Protein AF-A0A7S1MDA9-F1 (afdb_monomer_lite)

Secondary structure (DSSP, 8-state):
---HHHHHHHHHHHHIIIIIHHHHHTSPBTTTEE---HHHHHHHHHH-TT--GGGGTS-EEEEETTEE-SS---S-HHHHHHHHHHHHHHH---HHHHHHHHHHHHHHHHH--S-GGG-HHHHHHHHHHHHTT-EE-TT--HHHHHHS---HHHHHHHHHHHHHHHHHHHHHGGGS--SSTTSSGGGEE--TTT--TT-HHHHHHHHHHHTT-HHHHHHIIIIIIHHHH----S------TTTTS---

Sequence (248 aa):
SLDADHVKMLNFAHDWLSSFLPHVMQKIDRVSFGIMNADDIRRAREEHPNMPRSRFVTAIPFIGKDLPSQSSEFAHPDVVIGLSILAYRYEGLRLSDFTDIMRDVHAQVEKEVGRFQQRKTNILYNKWVAAAGGSVLQSFSYDDASKKKAGAAGEDDMERELTRQLSSTRQLSSVYDNFDGEHVSTRCVLPLKLMKQSNQEESDKLFKLFSRCAEVIHWYLCEAVFPEYMRHQHSKLSASGQELGGSM

InterPro domains:
  IPR022105 Domain of unknown function DUF3645 [PF12359] (53-83)
  IPR051346 OTU Domain-Containing Deubiquitinase [PTHR13367] (30-247)

Foldseek 3Di:
DDDPVVVVVVVVVVCCVPPQVVVLVPDDEQAFKAAQAPVSVVVLCVVPVPDAPLNNQWMAGAPGRNHGDNHGHDPDLSNRLNNRLVRCLVVFDHLVLLVVLLVVLVVQLVPADDQSCPRPSLVLVQVLLVLLVAHEDPVDDSVVVVVPPDDVVVLVVVLVVVVVVLVVVLVPVVPDDPDPPPPDSLSYAYRSVSDDPPPVVRSVSVCVSNRNRSSSSVCSCPVPNCVVRVDDDPDDPPDDPVVVPPDD

Radius of gyration: 22.56 Å; chains: 1; bounding box: 47×56×76 Å

Structure (mmCIF, N/CA/C/O backbone):
data_AF-A0A7S1MDA9-F1
#
_entry.id   AF-A0A7S1MDA9-F1
#
loop_
_atom_site.group_PDB
_atom_site.id
_atom_site.type_symbol
_atom_site.label_atom_id
_atom_site.label_alt_id
_atom_site.label_comp_id
_atom_site.label_asym_id
_atom_site.label_entity_id
_atom_site.label_seq_id
_atom_site.pdbx_PDB_ins_code
_atom_site.Cartn_x
_atom_site.Cartn_y
_atom_site.Cartn_z
_atom_site.occupancy
_atom_site.B_iso_or_equiv
_atom_site.auth_seq_id
_atom_site.auth_comp_id
_atom_site.auth_asym_id
_atom_site.auth_atom_id
_atom_site.pdbx_PDB_model_num
ATOM 1 N N . SER A 1 1 ? 5.528 -38.402 -4.160 1.00 79.94 1 SER A N 1
ATOM 2 C CA . SER A 1 1 ? 6.082 -37.440 -5.137 1.00 79.94 1 SER A CA 1
ATOM 3 C C . SER A 1 1 ? 5.604 -36.049 -4.759 1.00 79.94 1 SER A C 1
ATOM 5 O O . SER A 1 1 ? 4.526 -35.946 -4.185 1.00 79.94 1 SER A O 1
ATOM 7 N N . LEU A 1 2 ? 6.399 -35.003 -5.007 1.00 83.81 2 LEU A N 1
ATOM 8 C CA . LEU A 1 2 ? 5.920 -33.622 -4.873 1.00 83.81 2 LEU A CA 1
ATOM 9 C C . LEU A 1 2 ? 4.851 -33.351 -5.936 1.00 83.81 2 LEU A C 1
ATOM 11 O O . LEU A 1 2 ? 4.980 -33.816 -7.068 1.00 83.81 2 LEU A O 1
ATOM 15 N N . ASP A 1 3 ? 3.806 -32.625 -5.550 1.00 94.69 3 ASP A N 1
ATOM 16 C CA . ASP A 1 3 ? 2.775 -32.169 -6.479 1.00 94.69 3 ASP A CA 1
ATOM 17 C C . ASP A 1 3 ? 3.334 -31.120 -7.462 1.00 94.69 3 ASP A C 1
ATOM 19 O O . ASP A 1 3 ? 4.297 -30.409 -7.156 1.00 94.69 3 ASP A O 1
ATOM 23 N N . ALA A 1 4 ? 2.752 -31.052 -8.661 1.00 93.31 4 ALA A N 1
ATOM 24 C CA . ALA A 1 4 ? 3.273 -30.259 -9.770 1.00 93.31 4 ALA A CA 1
ATOM 25 C C . ALA A 1 4 ? 3.339 -28.759 -9.445 1.00 93.31 4 ALA A C 1
ATOM 27 O O . ALA A 1 4 ? 4.276 -28.083 -9.875 1.00 93.31 4 ALA A O 1
ATOM 28 N N . ASP A 1 5 ? 2.393 -28.237 -8.664 1.00 93.38 5 ASP A N 1
ATOM 29 C CA . ASP A 1 5 ? 2.375 -26.817 -8.313 1.00 93.38 5 ASP A CA 1
ATOM 30 C C . ASP A 1 5 ? 3.458 -26.468 -7.289 1.00 93.38 5 AS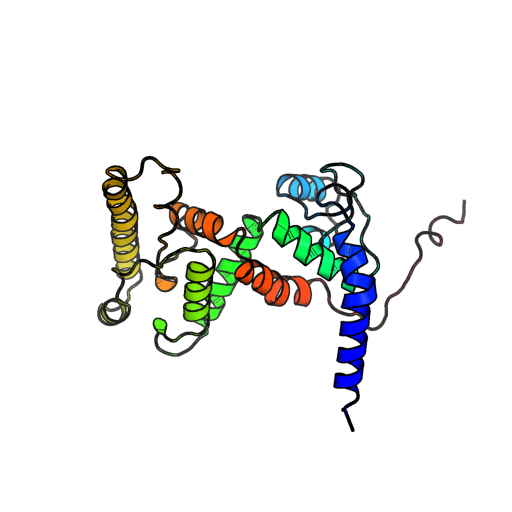P A C 1
ATOM 32 O O . ASP A 1 5 ? 4.118 -25.434 -7.415 1.00 93.38 5 ASP A O 1
ATOM 36 N N . HIS A 1 6 ? 3.761 -27.379 -6.360 1.00 94.56 6 HIS A N 1
ATOM 37 C CA . HIS A 1 6 ? 4.903 -27.217 -5.457 1.00 94.56 6 HIS A CA 1
ATOM 38 C C . HIS A 1 6 ? 6.240 -27.212 -6.210 1.00 94.56 6 HIS A C 1
ATOM 40 O O . HIS A 1 6 ? 7.134 -26.437 -5.869 1.00 94.56 6 HIS A O 1
ATOM 46 N N . VAL A 1 7 ? 6.383 -28.033 -7.258 1.00 94.31 7 VAL A N 1
ATOM 47 C CA . VAL A 1 7 ? 7.590 -28.029 -8.105 1.00 94.31 7 VAL A CA 1
ATOM 48 C C . VAL A 1 7 ? 7.729 -26.701 -8.854 1.00 94.31 7 VAL A C 1
ATOM 50 O O . VAL A 1 7 ? 8.819 -26.130 -8.885 1.00 94.31 7 VAL A O 1
ATOM 53 N N . LYS A 1 8 ? 6.633 -26.159 -9.405 1.00 92.75 8 LYS A N 1
ATOM 54 C CA . LYS A 1 8 ? 6.643 -24.832 -10.049 1.00 92.75 8 LYS A CA 1
ATOM 55 C C . LYS A 1 8 ? 7.032 -23.730 -9.067 1.00 92.75 8 LYS A C 1
ATOM 57 O O . LYS A 1 8 ? 7.864 -22.897 -9.409 1.00 92.75 8 LYS A O 1
ATOM 62 N N . MET A 1 9 ? 6.476 -23.742 -7.854 1.00 93.50 9 MET A N 1
ATOM 63 C CA . MET A 1 9 ? 6.837 -22.780 -6.808 1.00 93.50 9 MET A CA 1
ATOM 64 C C . MET A 1 9 ? 8.322 -22.849 -6.444 1.00 93.50 9 MET A C 1
ATOM 66 O O . MET A 1 9 ? 8.948 -21.810 -6.251 1.00 93.50 9 MET A O 1
ATOM 70 N N . LEU A 1 10 ? 8.895 -24.053 -6.366 1.00 95.12 10 LEU A N 1
ATOM 71 C CA . LEU A 1 10 ? 10.311 -24.226 -6.054 1.00 95.12 10 LEU A CA 1
ATOM 72 C C . LEU A 1 10 ? 11.209 -23.668 -7.164 1.00 95.12 10 LEU A C 1
ATOM 74 O O . LEU A 1 10 ? 12.159 -22.945 -6.870 1.00 95.12 10 LEU A O 1
ATOM 78 N N . ASN A 1 11 ? 10.882 -23.954 -8.427 1.00 93.62 11 ASN A N 1
ATOM 79 C CA . ASN A 1 11 ? 11.605 -23.398 -9.573 1.00 93.62 11 ASN A CA 1
ATOM 80 C C . ASN A 1 11 ? 11.495 -21.871 -9.603 1.00 93.62 11 ASN A C 1
ATOM 82 O O . ASN A 1 11 ? 12.495 -21.181 -9.756 1.00 93.62 11 ASN A O 1
ATOM 86 N N . PHE A 1 12 ? 10.300 -21.337 -9.354 1.00 92.81 12 PHE A N 1
ATOM 87 C CA . PHE A 1 12 ? 10.087 -19.898 -9.277 1.00 92.81 12 PHE A CA 1
ATOM 88 C C . PHE A 1 12 ? 10.916 -19.242 -8.165 1.00 92.81 12 PHE A C 1
ATOM 90 O O . PHE A 1 12 ? 11.550 -18.215 -8.390 1.00 92.81 12 PHE A O 1
ATOM 97 N N . ALA A 1 13 ? 10.962 -19.846 -6.973 1.00 95.00 13 ALA A N 1
ATOM 98 C CA . ALA A 1 13 ? 11.797 -19.359 -5.878 1.00 95.00 13 ALA A CA 1
ATOM 99 C C . ALA A 1 13 ? 13.291 -19.405 -6.237 1.00 95.00 13 ALA A C 1
ATOM 101 O O . ALA A 1 13 ? 14.024 -18.460 -5.944 1.00 95.00 13 ALA A O 1
ATOM 102 N N . HIS A 1 14 ? 13.739 -20.471 -6.904 1.00 96.12 14 HIS A N 1
ATOM 103 C CA . HIS A 1 14 ? 15.105 -20.580 -7.410 1.00 96.12 14 HIS A CA 1
ATOM 104 C C . HIS A 1 14 ? 15.431 -19.466 -8.418 1.00 96.12 14 HIS A C 1
ATOM 106 O O . HIS A 1 14 ? 16.470 -18.814 -8.294 1.00 96.12 14 HIS A O 1
ATOM 112 N N . ASP A 1 15 ? 14.548 -19.197 -9.379 1.00 94.62 15 ASP A N 1
ATOM 113 C CA . ASP A 1 15 ? 14.738 -18.146 -10.388 1.00 94.62 15 ASP A CA 1
ATOM 114 C C . ASP A 1 15 ? 14.757 -16.752 -9.752 1.00 94.62 15 ASP A C 1
ATOM 116 O O . ASP A 1 15 ? 15.582 -15.902 -10.102 1.00 94.62 15 ASP A O 1
ATOM 120 N N . TRP A 1 16 ? 13.913 -16.527 -8.742 1.00 95.69 16 TRP A N 1
ATOM 121 C CA . TRP A 1 16 ? 13.938 -15.296 -7.961 1.00 95.69 16 TRP A CA 1
ATOM 122 C C . TRP A 1 16 ? 15.253 -15.098 -7.226 1.00 95.69 16 TRP A C 1
ATOM 124 O O . TRP A 1 16 ? 15.846 -14.029 -7.337 1.00 95.69 16 TRP A O 1
ATOM 134 N N . LEU A 1 17 ? 15.736 -16.109 -6.509 1.00 96.19 17 LEU A N 1
ATOM 135 C CA . LEU A 1 17 ? 16.968 -15.994 -5.731 1.00 96.19 17 LEU A CA 1
ATOM 136 C C . LEU A 1 17 ? 18.217 -15.885 -6.615 1.00 96.19 17 LEU A C 1
ATOM 138 O O . LEU A 1 17 ? 19.148 -15.163 -6.265 1.00 96.19 17 LEU A O 1
ATOM 142 N N . SER A 1 18 ? 18.242 -16.584 -7.751 1.00 96.44 18 SER A N 1
ATOM 143 C CA . SER A 1 18 ? 19.416 -16.653 -8.631 1.00 96.44 18 SER A CA 1
ATOM 144 C C . SER A 1 18 ? 19.487 -15.526 -9.661 1.00 96.44 18 SER A C 1
ATOM 146 O O . SER A 1 18 ? 20.586 -15.112 -10.023 1.00 96.44 18 SER A O 1
ATOM 148 N N . SER A 1 19 ? 18.340 -15.031 -10.136 1.00 94.44 19 SER A N 1
ATOM 149 C CA . SER A 1 19 ? 18.275 -14.151 -11.308 1.00 94.44 19 SER A CA 1
ATOM 150 C C . SER A 1 19 ? 17.525 -12.851 -11.033 1.00 94.44 19 SER A C 1
ATOM 152 O O . SER A 1 19 ? 18.096 -11.768 -11.185 1.00 94.44 19 SER A O 1
ATOM 154 N N . PHE A 1 20 ? 16.257 -12.918 -10.609 1.00 94.75 20 PHE A N 1
ATOM 155 C CA . PHE A 1 20 ? 15.429 -11.708 -10.515 1.00 94.75 20 PHE A CA 1
ATOM 156 C C . PHE A 1 20 ? 15.823 -10.805 -9.348 1.00 94.75 20 PHE A C 1
ATOM 158 O O . PHE A 1 20 ? 15.948 -9.597 -9.544 1.00 94.75 20 PHE A O 1
ATOM 165 N N . LEU A 1 21 ? 16.068 -11.363 -8.160 1.00 94.88 21 LEU A N 1
ATOM 166 C CA . LEU A 1 21 ? 16.440 -10.592 -6.976 1.00 94.88 21 LEU A CA 1
ATOM 167 C C . LEU A 1 21 ? 17.765 -9.831 -7.182 1.00 94.88 21 LEU A C 1
ATOM 169 O O . LEU A 1 21 ? 17.758 -8.610 -7.002 1.00 94.88 21 LEU A O 1
ATOM 173 N N . PRO A 1 22 ? 18.867 -10.462 -7.645 1.00 96.50 22 PRO A N 1
ATOM 174 C CA . PRO A 1 22 ? 20.081 -9.723 -7.995 1.00 96.50 22 PRO A CA 1
ATOM 175 C C . PRO A 1 22 ? 19.829 -8.637 -9.051 1.00 96.50 22 PRO A C 1
ATOM 177 O O . PRO A 1 22 ? 20.319 -7.515 -8.916 1.00 96.50 22 PRO A O 1
ATOM 180 N N . HIS A 1 23 ? 19.014 -8.934 -10.074 1.00 95.44 23 HIS A N 1
ATOM 181 C CA . HIS A 1 23 ? 18.693 -7.980 -11.137 1.00 95.44 23 HIS A CA 1
ATOM 182 C C . HIS A 1 23 ? 17.920 -6.746 -10.652 1.00 95.44 23 HIS A C 1
ATOM 184 O O . HIS A 1 23 ? 18.129 -5.654 -11.188 1.00 95.44 23 HIS A O 1
ATOM 190 N N . VAL A 1 24 ? 16.999 -6.891 -9.695 1.00 96.44 24 VAL A N 1
ATOM 191 C CA . VAL A 1 24 ? 16.260 -5.740 -9.151 1.00 96.44 24 VAL A CA 1
ATOM 192 C C . VAL A 1 24 ? 17.105 -4.962 -8.146 1.00 96.44 24 VAL A C 1
ATOM 194 O O . VAL A 1 24 ? 17.103 -3.737 -8.193 1.00 96.44 24 VAL A O 1
ATOM 197 N N . MET A 1 25 ? 17.888 -5.646 -7.306 1.00 95.56 25 MET A N 1
ATOM 198 C CA . MET A 1 25 ? 18.706 -5.008 -6.266 1.00 95.56 25 MET A CA 1
ATOM 199 C C . MET A 1 25 ? 19.881 -4.190 -6.812 1.00 95.56 25 MET A C 1
ATOM 201 O O . MET A 1 25 ? 20.319 -3.254 -6.153 1.00 95.56 25 MET A O 1
ATOM 205 N N . GLN A 1 26 ? 20.394 -4.507 -8.005 1.00 96.56 26 GLN A N 1
ATOM 206 C CA . GLN A 1 26 ? 21.441 -3.699 -8.650 1.00 96.56 26 GLN A CA 1
ATOM 207 C C . GLN A 1 26 ? 20.930 -2.353 -9.195 1.00 96.56 26 GLN A C 1
ATOM 209 O O . GLN A 1 26 ? 21.737 -1.503 -9.572 1.00 96.56 26 GLN A O 1
ATOM 214 N N . LYS A 1 27 ? 19.608 -2.162 -9.321 1.00 95.88 27 LYS A N 1
ATOM 215 C CA . LYS A 1 27 ? 19.047 -0.915 -9.851 1.00 95.88 27 LYS A CA 1
ATOM 216 C C . LYS A 1 27 ? 19.047 0.164 -8.776 1.00 95.88 27 LYS A C 1
ATOM 218 O O . LYS A 1 27 ? 18.857 -0.110 -7.597 1.00 95.88 27 LYS A O 1
ATOM 223 N N . ILE A 1 28 ? 19.207 1.409 -9.214 1.00 97.00 28 ILE A N 1
ATOM 224 C CA . ILE A 1 28 ? 19.244 2.568 -8.323 1.00 97.00 28 ILE A CA 1
ATOM 225 C C . ILE A 1 28 ? 17.860 3.222 -8.304 1.00 97.00 28 ILE A C 1
ATOM 227 O O . ILE A 1 28 ? 17.345 3.626 -9.353 1.00 97.00 28 ILE A O 1
ATOM 231 N N . ASP A 1 29 ? 17.278 3.317 -7.112 1.00 97.06 29 ASP A N 1
ATOM 232 C CA . ASP A 1 29 ? 16.017 4.017 -6.854 1.00 97.06 29 ASP A CA 1
ATOM 233 C C . ASP A 1 29 ? 16.116 5.502 -7.250 1.00 97.06 29 ASP A C 1
ATOM 235 O O . ASP A 1 29 ? 17.177 6.119 -7.127 1.00 97.06 29 ASP A O 1
ATOM 239 N N . ARG A 1 30 ? 15.032 6.064 -7.792 1.00 96.00 30 ARG A N 1
ATOM 240 C CA . ARG A 1 30 ? 14.934 7.427 -8.357 1.00 96.00 30 ARG A CA 1
ATOM 241 C C . ARG A 1 30 ? 15.881 7.742 -9.525 1.00 96.00 30 ARG A C 1
ATOM 243 O O . ARG A 1 30 ? 15.946 8.890 -9.961 1.00 96.00 30 ARG A O 1
ATOM 250 N N . VAL A 1 31 ? 16.616 6.761 -10.054 1.00 95.81 31 VAL A N 1
ATOM 251 C CA . VAL A 1 31 ? 17.496 6.924 -11.233 1.00 95.81 31 VAL A CA 1
ATOM 252 C C . VAL A 1 31 ? 17.149 5.925 -12.327 1.00 95.81 31 VAL A C 1
ATOM 254 O O . VAL A 1 31 ? 17.013 6.300 -13.484 1.00 95.81 31 VAL A O 1
ATOM 257 N N . SER A 1 32 ? 17.024 4.647 -11.972 1.00 95.62 32 SER A N 1
ATOM 258 C CA . SER A 1 32 ? 16.633 3.576 -12.896 1.00 95.62 32 SER A CA 1
ATOM 259 C C . SER A 1 32 ? 15.145 3.253 -12.799 1.00 95.62 32 SER A C 1
ATOM 261 O O . SER A 1 32 ? 14.522 2.884 -13.795 1.00 95.62 32 SER A O 1
ATOM 263 N N . PHE A 1 33 ? 14.584 3.351 -11.595 1.00 97.19 33 PHE A N 1
ATOM 264 C CA . PHE A 1 33 ? 13.191 3.040 -11.303 1.00 97.19 33 PHE A CA 1
ATOM 265 C C . PHE A 1 33 ? 12.688 3.857 -10.110 1.00 97.19 33 PHE A C 1
ATOM 267 O O . PHE A 1 33 ? 13.494 4.444 -9.396 1.00 97.19 33 PHE A O 1
ATOM 274 N N . GLY A 1 34 ? 11.376 3.862 -9.897 1.00 97.12 34 GLY A N 1
ATOM 275 C CA . GLY A 1 34 ? 10.728 4.438 -8.717 1.00 97.12 34 GLY A CA 1
ATOM 276 C C . GLY A 1 34 ? 9.214 4.493 -8.897 1.00 97.12 34 GLY A C 1
ATOM 277 O O . GLY A 1 34 ? 8.692 4.025 -9.916 1.00 97.12 34 GLY A O 1
ATOM 278 N N . ILE A 1 35 ? 8.505 5.082 -7.942 1.00 96.56 35 ILE A N 1
ATOM 279 C CA . ILE A 1 35 ? 7.080 5.419 -8.054 1.00 96.56 35 ILE A CA 1
ATOM 280 C C . ILE A 1 35 ? 6.885 6.921 -8.298 1.00 96.56 35 ILE A C 1
ATOM 282 O O . ILE A 1 35 ? 7.704 7.761 -7.928 1.00 96.56 35 ILE A O 1
ATOM 286 N N . MET A 1 36 ? 5.782 7.281 -8.957 1.00 95.00 36 MET A N 1
ATOM 287 C CA . MET A 1 36 ? 5.444 8.689 -9.178 1.00 95.00 36 MET A CA 1
ATOM 288 C C . MET A 1 36 ? 5.051 9.360 -7.860 1.00 95.00 36 MET A C 1
ATOM 290 O O . MET A 1 36 ? 4.175 8.860 -7.146 1.00 95.00 36 MET A O 1
ATOM 294 N N . ASN A 1 37 ? 5.641 10.517 -7.558 1.00 92.75 37 ASN A N 1
ATOM 295 C CA . ASN A 1 37 ? 5.184 11.351 -6.446 1.00 92.75 37 ASN A CA 1
ATOM 296 C C . ASN A 1 37 ? 3.910 12.139 -6.830 1.00 92.75 37 ASN A C 1
ATOM 298 O O . ASN A 1 37 ? 3.439 12.088 -7.967 1.00 92.75 37 ASN A O 1
ATOM 302 N N . ALA A 1 38 ? 3.329 12.881 -5.884 1.00 91.31 38 ALA A N 1
ATOM 303 C CA . ALA A 1 38 ? 2.091 13.629 -6.124 1.00 91.31 38 ALA A CA 1
ATOM 304 C C . ALA A 1 38 ? 2.213 14.673 -7.254 1.00 91.31 38 ALA A C 1
ATOM 306 O O . ALA A 1 38 ? 1.266 14.868 -8.020 1.00 91.31 38 ALA A O 1
ATOM 307 N N . ASP A 1 39 ? 3.375 15.317 -7.388 1.00 91.81 39 ASP A N 1
ATOM 308 C CA . ASP A 1 39 ? 3.627 16.296 -8.445 1.00 91.81 39 ASP A CA 1
ATOM 309 C C . ASP A 1 39 ? 3.797 15.622 -9.812 1.00 91.81 39 ASP A C 1
ATOM 311 O O . ASP A 1 39 ? 3.280 16.128 -10.807 1.00 91.81 39 ASP A O 1
ATOM 315 N N . ASP A 1 40 ? 4.476 14.474 -9.863 1.00 93.25 40 ASP A N 1
ATOM 316 C CA . ASP A 1 40 ? 4.634 13.655 -11.067 1.00 93.25 40 ASP A CA 1
ATOM 317 C C . ASP A 1 40 ? 3.267 13.181 -11.572 1.00 93.25 40 ASP A C 1
ATOM 319 O O . ASP A 1 40 ? 2.971 13.305 -12.758 1.00 93.25 40 ASP A O 1
ATOM 323 N N . ILE A 1 41 ? 2.400 12.706 -10.667 1.00 91.94 41 ILE A N 1
ATOM 324 C CA . ILE A 1 41 ? 1.031 12.282 -10.996 1.00 91.94 41 ILE A CA 1
ATOM 325 C C . ILE A 1 41 ? 0.223 13.457 -11.549 1.00 91.94 41 ILE A C 1
ATOM 327 O O . ILE A 1 41 ? -0.501 13.286 -12.531 1.00 91.94 41 ILE A O 1
ATOM 331 N N . ARG A 1 42 ? 0.328 14.647 -10.939 1.00 91.81 42 ARG A N 1
ATOM 332 C CA . ARG A 1 42 ? -0.373 15.849 -11.417 1.00 91.81 42 ARG A CA 1
ATOM 333 C C . ARG A 1 42 ? 0.043 16.186 -12.849 1.00 91.81 42 ARG A C 1
ATOM 335 O O . ARG A 1 42 ? -0.826 16.273 -13.711 1.00 91.81 42 ARG A O 1
ATOM 342 N N . ARG A 1 43 ? 1.352 16.271 -13.116 1.00 91.06 43 ARG A N 1
ATOM 343 C CA . ARG A 1 43 ? 1.882 16.540 -14.465 1.00 91.06 43 ARG A CA 1
ATOM 344 C C . ARG A 1 43 ? 1.475 15.459 -15.465 1.00 91.06 43 ARG A C 1
ATOM 346 O O . ARG A 1 43 ? 0.970 15.772 -16.535 1.00 91.06 43 ARG A O 1
ATOM 353 N N . ALA A 1 44 ? 1.601 14.185 -15.094 1.00 90.25 44 ALA A N 1
ATOM 354 C CA . ALA A 1 44 ? 1.233 13.067 -15.959 1.00 90.25 44 ALA A CA 1
ATOM 355 C C . ALA A 1 44 ? -0.259 13.074 -16.336 1.00 90.25 44 ALA A C 1
ATOM 357 O O . ALA A 1 44 ? -0.603 12.722 -17.461 1.00 90.25 44 ALA A O 1
ATOM 358 N N . ARG A 1 45 ? -1.149 13.493 -15.424 1.00 89.69 45 ARG A N 1
ATOM 359 C CA . ARG A 1 45 ? -2.588 13.633 -15.706 1.00 89.69 45 ARG A CA 1
ATOM 360 C C . ARG A 1 45 ? -2.903 14.798 -16.643 1.00 89.69 45 ARG A C 1
ATOM 362 O O . ARG A 1 45 ? -3.849 14.689 -17.417 1.00 89.69 45 ARG A O 1
ATOM 369 N N . GLU A 1 46 ? -2.142 15.886 -16.561 1.00 89.62 46 GLU A N 1
ATOM 370 C CA . GLU A 1 46 ? -2.282 17.051 -17.443 1.00 89.62 46 GLU A CA 1
ATOM 371 C C . GLU A 1 46 ? -1.758 16.749 -18.855 1.00 89.62 46 GLU A C 1
ATOM 373 O O . GLU A 1 46 ? -2.437 17.032 -19.840 1.00 89.62 46 GLU A O 1
ATOM 378 N N . GLU A 1 47 ? -0.581 16.128 -18.958 1.00 89.50 47 GLU A N 1
ATOM 379 C CA . GLU A 1 47 ? 0.079 15.828 -20.235 1.00 89.50 47 GLU A CA 1
ATOM 380 C C . GLU A 1 47 ? -0.540 14.619 -20.954 1.00 89.50 47 GLU A C 1
ATOM 382 O O . GLU A 1 47 ? -0.673 14.608 -22.181 1.00 89.50 47 GLU A O 1
ATOM 387 N N . HIS A 1 48 ? -0.942 13.589 -20.204 1.00 87.50 48 HIS A N 1
ATOM 388 C CA . HIS A 1 48 ? -1.413 12.316 -20.750 1.00 87.50 48 HIS A CA 1
ATOM 389 C C . HIS A 1 48 ? -2.664 11.799 -20.016 1.00 87.50 48 HIS A C 1
ATOM 391 O O . HIS A 1 48 ? -2.581 10.862 -19.214 1.00 87.50 48 HIS A O 1
ATOM 397 N N . PRO A 1 49 ? -3.863 12.321 -20.346 1.00 85.12 49 PRO A N 1
ATOM 398 C CA . PRO A 1 49 ? -5.111 11.957 -19.666 1.00 85.12 49 PRO A CA 1
ATOM 399 C C . PRO A 1 49 ? -5.455 10.458 -19.692 1.00 85.12 49 PRO A C 1
ATOM 401 O O . PRO A 1 49 ? -6.134 9.962 -18.796 1.00 85.12 49 PRO A O 1
ATOM 404 N N . ASN A 1 50 ? -4.975 9.726 -20.704 1.00 86.88 50 ASN A N 1
ATOM 405 C CA . ASN A 1 50 ? -5.268 8.305 -20.922 1.00 86.88 50 ASN A CA 1
ATOM 406 C C . ASN A 1 50 ? -4.154 7.362 -20.428 1.00 86.88 50 ASN A C 1
ATOM 408 O O . ASN A 1 50 ? -4.098 6.205 -20.844 1.00 86.88 50 ASN A O 1
ATOM 412 N N . MET A 1 51 ? -3.243 7.841 -19.575 1.00 87.44 51 MET A N 1
ATOM 413 C CA . MET A 1 51 ? -2.177 7.008 -19.021 1.00 87.44 51 MET A CA 1
ATOM 414 C C . MET A 1 51 ? -2.748 5.806 -18.238 1.00 87.44 51 MET A C 1
ATOM 416 O O . MET A 1 51 ? -3.667 5.987 -17.429 1.00 87.44 51 MET A O 1
ATOM 420 N N . PRO A 1 52 ? -2.204 4.583 -18.420 1.00 89.50 52 PRO A N 1
ATOM 421 C CA . PRO A 1 52 ? -2.632 3.418 -17.655 1.00 89.50 52 PRO A CA 1
ATOM 422 C C . PRO A 1 52 ? -2.514 3.652 -16.149 1.00 89.50 52 PRO A C 1
ATOM 424 O O . PRO A 1 52 ? -1.483 4.110 -15.654 1.00 89.50 52 PRO A O 1
ATOM 427 N N . ARG A 1 53 ? -3.565 3.294 -15.400 1.00 90.00 53 ARG A N 1
ATOM 428 C CA . ARG A 1 53 ? -3.620 3.537 -13.950 1.00 90.00 53 ARG A CA 1
ATOM 429 C C . ARG A 1 53 ? -2.527 2.808 -13.167 1.00 90.00 53 ARG A C 1
ATOM 431 O O . ARG A 1 53 ? -2.085 3.327 -12.147 1.00 90.00 53 ARG A O 1
ATOM 438 N N . SER A 1 54 ? -2.071 1.656 -13.662 1.00 91.69 54 SER A N 1
ATOM 439 C CA . SER A 1 54 ? -0.963 0.884 -13.084 1.00 91.69 54 SER A CA 1
ATOM 440 C C . SER A 1 54 ? 0.287 1.741 -12.879 1.00 91.69 54 SER A C 1
ATOM 442 O O . SER A 1 54 ? 0.908 1.655 -11.825 1.00 91.69 54 SER A O 1
ATOM 444 N N . ARG A 1 55 ? 0.602 2.656 -13.808 1.00 92.69 55 ARG A N 1
ATOM 445 C CA . ARG A 1 55 ? 1.781 3.538 -13.716 1.00 92.69 55 ARG A CA 1
ATOM 446 C C . ARG A 1 55 ? 1.776 4.457 -12.499 1.00 92.69 55 ARG A C 1
ATOM 448 O O . ARG A 1 55 ? 2.836 4.884 -12.053 1.00 92.69 55 ARG A O 1
ATOM 455 N N . PHE A 1 56 ? 0.599 4.760 -11.953 1.00 93.00 56 PHE A N 1
ATOM 456 C CA . PHE A 1 56 ? 0.484 5.581 -10.753 1.00 93.00 56 PHE A CA 1
ATOM 457 C C . PHE A 1 56 ? 0.719 4.788 -9.468 1.00 93.00 56 PHE A C 1
ATOM 459 O O . PHE A 1 56 ? 0.864 5.402 -8.419 1.00 93.00 56 PHE A O 1
ATOM 466 N N . VAL A 1 57 ? 0.747 3.455 -9.505 1.00 94.75 57 VAL A N 1
ATOM 467 C CA . VAL A 1 57 ? 0.802 2.618 -8.294 1.00 94.75 57 VAL A CA 1
ATOM 468 C C . VAL A 1 57 ? 1.903 1.561 -8.313 1.00 94.75 57 VAL A C 1
ATOM 470 O O . VAL A 1 57 ? 2.279 1.098 -7.243 1.00 94.75 57 VAL A O 1
ATOM 473 N N . THR A 1 58 ? 2.461 1.208 -9.471 1.00 95.81 58 THR A N 1
ATOM 474 C CA . THR A 1 58 ? 3.601 0.285 -9.603 1.00 95.81 58 THR A CA 1
ATOM 475 C C . THR A 1 58 ? 4.890 1.028 -9.944 1.00 95.81 58 THR A C 1
ATOM 477 O O . THR A 1 58 ? 4.852 2.149 -10.448 1.00 95.81 58 THR A O 1
ATOM 480 N N . ALA A 1 59 ? 6.041 0.388 -9.728 1.00 96.69 59 ALA A N 1
ATOM 481 C CA . ALA A 1 59 ? 7.326 0.942 -10.141 1.00 96.69 59 ALA A CA 1
ATOM 482 C C . ALA A 1 59 ? 7.403 1.140 -11.662 1.00 96.69 59 ALA A C 1
ATOM 484 O O . ALA A 1 59 ? 7.027 0.262 -12.445 1.00 96.69 59 ALA A O 1
ATOM 485 N N . ILE A 1 60 ? 7.956 2.281 -12.066 1.00 95.56 60 ILE A N 1
ATOM 486 C CA . ILE A 1 60 ? 8.161 2.671 -13.461 1.00 95.56 60 ILE A CA 1
ATOM 487 C C . ILE A 1 60 ? 9.637 2.990 -13.732 1.00 95.56 60 ILE A C 1
ATOM 489 O O . ILE A 1 60 ? 10.371 3.312 -12.798 1.00 95.56 60 ILE A O 1
ATOM 493 N N . PRO A 1 61 ? 10.095 2.921 -14.994 1.00 96.19 61 PRO A N 1
ATOM 494 C CA . PRO A 1 61 ? 11.444 3.324 -15.375 1.00 96.19 61 PRO A CA 1
ATOM 495 C C . PRO A 1 61 ? 11.655 4.837 -15.271 1.00 96.19 61 PRO A C 1
ATOM 497 O O . PRO A 1 61 ? 10.748 5.622 -15.559 1.00 96.19 61 PRO A O 1
ATOM 500 N N . PHE A 1 62 ? 12.875 5.241 -14.928 1.00 95.12 62 PHE A N 1
ATOM 501 C CA . PHE A 1 62 ? 13.314 6.639 -14.892 1.00 95.12 62 PHE A CA 1
ATOM 502 C C . PHE A 1 62 ? 14.322 6.889 -16.022 1.00 95.12 62 PHE A C 1
ATOM 504 O O . PHE A 1 62 ? 15.117 6.012 -16.357 1.00 95.12 62 PHE A O 1
ATOM 511 N N . ILE A 1 63 ? 14.253 8.068 -16.649 1.00 92.56 63 ILE A N 1
ATOM 512 C CA . ILE A 1 63 ? 15.177 8.471 -17.732 1.00 92.56 63 ILE A CA 1
ATOM 513 C C . ILE A 1 63 ? 16.439 9.111 -17.142 1.00 92.56 63 ILE A C 1
ATOM 515 O O . ILE A 1 63 ? 17.530 9.014 -17.699 1.00 92.56 63 ILE A O 1
ATOM 519 N N . GLY A 1 64 ? 16.286 9.762 -15.994 1.00 90.69 64 GLY A N 1
ATOM 520 C CA . GLY A 1 64 ? 17.362 10.381 -15.246 1.00 90.69 64 GLY A CA 1
ATOM 521 C C . GLY A 1 64 ? 16.968 10.524 -13.786 1.00 90.69 64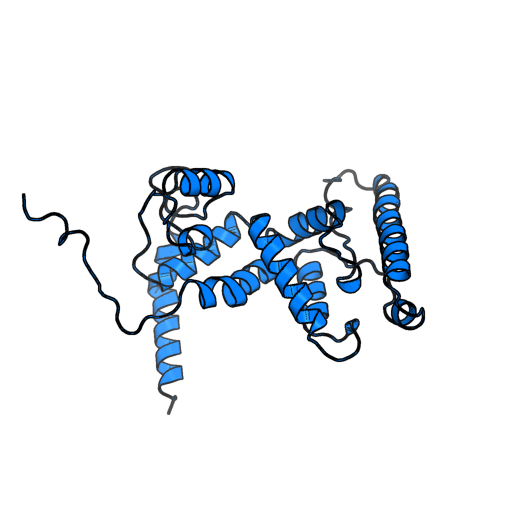 GLY A C 1
ATOM 522 O O . GLY A 1 64 ? 15.920 10.038 -13.356 1.00 90.69 64 GLY A O 1
ATOM 523 N N . LYS A 1 65 ? 17.811 11.215 -13.023 1.00 93.56 65 LYS A N 1
ATOM 524 C CA . LYS A 1 65 ? 17.552 11.460 -11.607 1.00 93.56 65 LYS A CA 1
ATOM 525 C C . LYS A 1 65 ? 16.209 12.173 -11.422 1.00 93.56 65 LYS A C 1
ATOM 527 O O . LYS A 1 65 ? 16.007 13.248 -11.979 1.00 93.56 65 LYS A O 1
ATOM 532 N N . ASP A 1 66 ? 15.332 11.566 -10.629 1.00 92.50 66 ASP A N 1
ATOM 533 C CA . ASP A 1 66 ? 14.012 12.079 -10.255 1.00 92.50 66 ASP A CA 1
ATOM 534 C C . ASP A 1 66 ? 13.068 12.373 -11.435 1.00 92.50 66 ASP A C 1
ATOM 536 O O . ASP A 1 66 ? 12.043 13.029 -11.257 1.00 92.50 66 ASP A O 1
ATOM 540 N N . LEU A 1 67 ? 13.384 11.863 -12.632 1.00 92.56 67 LEU A N 1
ATOM 541 C CA . LEU A 1 67 ? 12.592 12.076 -13.836 1.00 92.56 67 LEU A CA 1
ATOM 542 C C . LEU A 1 67 ? 12.002 10.747 -14.331 1.00 92.56 67 LEU A C 1
ATOM 544 O O . LEU A 1 67 ? 12.705 9.981 -15.009 1.00 92.56 67 LEU A O 1
ATOM 548 N N . PRO A 1 68 ? 10.722 10.461 -14.021 1.00 93.81 68 PRO A N 1
ATOM 549 C CA . PRO A 1 68 ? 10.066 9.263 -14.519 1.00 93.81 68 PRO A CA 1
ATOM 550 C C . PRO A 1 68 ? 9.947 9.309 -16.044 1.00 93.81 68 PRO A C 1
ATOM 552 O O . PRO A 1 68 ? 9.734 10.365 -16.641 1.00 93.81 68 PRO A O 1
ATOM 555 N N . SER A 1 69 ? 10.055 8.147 -16.688 1.00 91.25 69 SER A N 1
ATOM 556 C CA . SER A 1 69 ? 9.772 8.040 -18.119 1.00 91.25 69 SER A CA 1
ATOM 557 C C . SER A 1 69 ? 8.306 8.377 -18.401 1.00 91.25 69 SER A C 1
ATOM 559 O O . SER A 1 69 ? 7.421 8.053 -17.607 1.00 91.25 69 SER A O 1
ATOM 561 N N . GLN A 1 70 ? 8.023 8.997 -19.545 1.00 84.50 70 GLN A N 1
ATOM 562 C CA . GLN A 1 70 ? 6.658 9.376 -19.925 1.00 84.50 70 GLN A CA 1
ATOM 563 C C . GLN A 1 70 ? 5.789 8.159 -20.255 1.00 84.50 70 GLN A C 1
ATOM 565 O O . GLN A 1 70 ? 4.623 8.115 -19.867 1.00 84.50 70 GLN A O 1
ATOM 570 N N . SER A 1 71 ? 6.361 7.155 -20.923 1.00 82.56 71 SER A N 1
ATOM 571 C CA . SER A 1 71 ? 5.608 6.032 -21.498 1.00 82.56 71 SER A CA 1
ATOM 572 C C . SER A 1 71 ? 6.271 4.665 -21.329 1.00 82.56 71 SER A C 1
ATOM 574 O O . SER A 1 71 ? 5.655 3.654 -21.653 1.00 82.56 71 SER A O 1
ATOM 576 N N . SER A 1 72 ? 7.506 4.593 -20.819 1.00 81.25 72 SER A N 1
ATOM 577 C CA . SER A 1 72 ? 8.166 3.299 -20.614 1.00 81.25 72 SER A CA 1
ATOM 578 C C . SER A 1 72 ? 7.572 2.544 -19.425 1.00 81.25 72 SER A C 1
ATOM 580 O O . SER A 1 72 ? 7.238 3.135 -18.392 1.00 81.25 72 SER A O 1
ATOM 582 N N . GLU A 1 73 ? 7.520 1.221 -19.563 1.00 86.31 73 GLU A N 1
ATOM 583 C CA . GLU A 1 73 ? 7.132 0.254 -18.535 1.00 86.31 73 GLU A CA 1
ATOM 584 C C . GLU A 1 73 ? 8.101 -0.937 -18.568 1.00 86.31 73 GLU A C 1
ATOM 586 O O . GLU A 1 73 ? 8.755 -1.195 -19.583 1.00 86.31 73 GLU A O 1
ATOM 591 N N . PHE A 1 74 ? 8.225 -1.667 -17.459 1.00 87.44 74 PHE A N 1
ATOM 592 C CA . PHE A 1 74 ? 9.024 -2.893 -17.441 1.00 87.44 74 PHE A CA 1
ATOM 593 C C . PHE A 1 74 ? 8.231 -4.049 -18.058 1.00 87.44 74 PHE A C 1
ATOM 595 O O . PHE A 1 74 ? 7.083 -4.293 -17.700 1.00 87.44 74 PHE A O 1
ATOM 602 N N . ALA A 1 75 ? 8.868 -4.804 -18.953 1.00 84.12 75 ALA A N 1
ATOM 603 C CA . ALA A 1 75 ? 8.205 -5.890 -19.675 1.00 84.12 75 ALA A CA 1
ATOM 604 C C . ALA A 1 75 ? 7.891 -7.120 -18.799 1.00 84.12 75 ALA A C 1
ATOM 606 O O . ALA A 1 75 ? 6.918 -7.836 -19.048 1.00 84.12 75 ALA A O 1
ATOM 607 N N . HIS A 1 76 ? 8.725 -7.391 -17.788 1.00 89.06 76 HIS A N 1
ATOM 608 C CA . HIS A 1 76 ? 8.629 -8.609 -16.985 1.00 89.06 76 HIS A CA 1
ATOM 609 C C . HIS A 1 76 ? 7.843 -8.363 -15.688 1.00 89.06 76 HIS A C 1
ATOM 611 O O . HIS A 1 76 ? 8.283 -7.544 -14.876 1.00 89.06 76 HIS A O 1
ATOM 617 N N . PRO A 1 77 ? 6.730 -9.081 -15.438 1.00 90.44 77 PRO A N 1
ATOM 618 C CA . PRO A 1 77 ? 5.881 -8.842 -14.270 1.00 90.44 77 PRO A CA 1
ATOM 619 C C . PRO A 1 77 ? 6.630 -9.058 -12.950 1.00 90.44 77 PRO A C 1
ATOM 621 O O . PRO A 1 77 ? 6.506 -8.235 -12.053 1.00 90.44 77 PRO A O 1
ATOM 624 N N . ASP A 1 78 ? 7.479 -10.083 -12.845 1.00 91.69 78 ASP A N 1
ATOM 625 C CA . ASP A 1 78 ? 8.276 -10.307 -11.629 1.00 91.69 78 ASP A CA 1
ATOM 626 C C . ASP A 1 78 ? 9.247 -9.161 -11.329 1.00 91.69 78 ASP A C 1
ATOM 628 O O . ASP A 1 78 ? 9.379 -8.735 -10.184 1.00 91.69 78 ASP A O 1
ATOM 632 N N . VAL A 1 79 ? 9.860 -8.573 -12.361 1.00 93.94 79 VAL A N 1
ATOM 633 C CA . VAL A 1 79 ? 10.720 -7.394 -12.193 1.00 93.94 79 VAL A CA 1
ATOM 634 C C . VAL A 1 79 ? 9.892 -6.199 -11.719 1.00 93.94 79 VAL A C 1
ATOM 636 O O . VAL A 1 79 ? 10.325 -5.499 -10.809 1.00 93.94 79 VAL A O 1
ATOM 639 N N . VAL A 1 80 ? 8.688 -5.989 -12.267 1.00 95.25 80 VAL A N 1
ATOM 640 C CA . VAL A 1 80 ? 7.768 -4.935 -11.798 1.00 95.25 80 VAL A CA 1
ATOM 641 C C . VAL A 1 80 ? 7.392 -5.151 -10.331 1.00 95.25 80 VAL A C 1
ATOM 643 O O . VAL A 1 80 ? 7.439 -4.193 -9.564 1.00 95.25 80 VAL A O 1
ATOM 646 N N . ILE A 1 81 ? 7.055 -6.379 -9.918 1.00 95.31 81 ILE A N 1
ATOM 647 C CA . ILE A 1 81 ? 6.714 -6.709 -8.522 1.00 95.31 81 ILE A CA 1
ATOM 648 C C . ILE A 1 81 ? 7.895 -6.388 -7.607 1.00 95.31 81 ILE A C 1
ATOM 650 O O . ILE A 1 81 ? 7.737 -5.649 -6.636 1.00 95.31 81 ILE A O 1
ATOM 654 N N . GLY A 1 82 ? 9.087 -6.892 -7.939 1.00 96.19 82 GLY A N 1
ATOM 655 C CA . GLY A 1 82 ? 10.291 -6.694 -7.131 1.00 96.19 82 GLY A CA 1
ATOM 656 C C . GLY A 1 82 ? 10.664 -5.221 -6.999 1.00 96.19 82 GLY A C 1
ATOM 657 O O . GLY A 1 82 ? 10.890 -4.739 -5.891 1.00 96.19 82 GLY A O 1
ATOM 658 N N . LEU A 1 83 ? 10.657 -4.483 -8.111 1.00 97.69 83 LEU A N 1
ATOM 659 C CA . LEU A 1 83 ? 10.940 -3.048 -8.104 1.00 97.69 83 LEU A CA 1
ATOM 660 C C . LEU A 1 83 ? 9.844 -2.239 -7.412 1.00 97.69 83 LEU A C 1
ATOM 662 O O . LEU A 1 83 ? 10.168 -1.266 -6.747 1.00 97.69 83 LEU A O 1
ATOM 666 N N . SER A 1 84 ? 8.573 -2.639 -7.506 1.00 97.69 84 SER A N 1
ATOM 667 C CA . SER A 1 84 ? 7.485 -1.979 -6.770 1.00 97.69 84 SER A CA 1
ATOM 668 C C . SER A 1 84 ? 7.682 -2.151 -5.271 1.00 97.69 84 SER A C 1
ATOM 670 O O . SER A 1 84 ? 7.653 -1.167 -4.541 1.00 97.69 84 SER A O 1
ATOM 672 N N . ILE A 1 85 ? 7.971 -3.372 -4.807 1.00 97.69 85 ILE A N 1
ATOM 673 C CA . ILE A 1 85 ? 8.286 -3.614 -3.396 1.00 97.69 85 ILE A CA 1
ATOM 674 C C . ILE A 1 85 ? 9.457 -2.726 -2.965 1.00 97.69 85 ILE A C 1
ATOM 676 O O . ILE A 1 85 ? 9.326 -2.004 -1.983 1.00 97.69 85 ILE A O 1
ATOM 680 N N . LEU A 1 86 ? 10.570 -2.718 -3.705 1.00 97.81 86 LEU A N 1
ATOM 681 C CA . LEU A 1 86 ? 11.728 -1.887 -3.363 1.00 97.81 86 LEU A CA 1
ATOM 682 C C . LEU A 1 86 ? 11.397 -0.387 -3.347 1.00 97.81 86 LEU A C 1
ATOM 684 O O . LEU A 1 86 ? 11.729 0.280 -2.371 1.00 97.81 86 LEU A O 1
ATOM 688 N N . ALA A 1 87 ? 10.685 0.123 -4.354 1.00 97.75 87 ALA A N 1
ATOM 689 C CA . ALA A 1 87 ? 10.319 1.534 -4.451 1.00 97.75 87 ALA A CA 1
ATOM 690 C C . ALA A 1 87 ? 9.481 1.978 -3.245 1.00 97.75 87 ALA A C 1
ATOM 692 O O . ALA A 1 87 ? 9.847 2.925 -2.559 1.00 97.75 87 ALA A O 1
ATOM 693 N N . TYR A 1 88 ? 8.424 1.245 -2.875 1.00 98.06 88 TYR A N 1
ATOM 694 C CA . TYR A 1 88 ? 7.649 1.595 -1.676 1.00 98.06 88 TYR A CA 1
ATOM 695 C C . TYR A 1 88 ? 8.451 1.439 -0.380 1.00 98.06 88 TYR A C 1
ATOM 697 O O . TYR A 1 88 ? 8.203 2.161 0.583 1.00 98.06 88 TYR A O 1
ATOM 705 N N . ARG A 1 89 ? 9.417 0.513 -0.321 1.00 96.69 89 ARG A N 1
ATOM 706 C CA . ARG A 1 89 ? 10.295 0.364 0.850 1.00 96.69 89 ARG A CA 1
ATOM 707 C C . ARG A 1 89 ? 11.297 1.516 0.983 1.00 96.69 89 ARG A C 1
ATOM 709 O O . ARG A 1 89 ? 11.628 1.863 2.116 1.00 96.69 89 ARG A O 1
ATOM 716 N N . TYR A 1 90 ? 11.759 2.100 -0.123 1.00 96.50 90 TYR A N 1
ATOM 717 C CA . TYR A 1 90 ? 12.693 3.230 -0.126 1.00 96.50 90 TYR A CA 1
ATOM 718 C C . TYR A 1 90 ? 11.986 4.587 -0.024 1.00 96.50 90 TYR A C 1
ATOM 720 O O . TYR A 1 90 ? 12.338 5.410 0.827 1.00 96.50 90 TYR A O 1
ATOM 728 N N . GLU A 1 91 ? 10.967 4.803 -0.851 1.00 96.25 91 GLU A N 1
ATOM 729 C CA . GLU A 1 91 ? 10.243 6.069 -0.976 1.00 96.25 91 GLU A CA 1
ATOM 730 C C . GLU A 1 91 ? 9.180 6.224 0.126 1.00 96.25 91 GLU A C 1
ATOM 732 O O . GLU A 1 91 ? 9.017 7.310 0.689 1.00 96.25 91 GLU A O 1
ATOM 737 N N . GLY A 1 92 ? 8.538 5.120 0.523 1.00 96.50 92 GLY A N 1
ATOM 738 C CA . GLY A 1 92 ? 7.404 5.097 1.446 1.00 96.50 92 GLY A CA 1
ATOM 739 C C . GLY A 1 92 ? 6.050 5.239 0.743 1.00 96.50 92 GLY A C 1
ATOM 740 O O . GLY A 1 92 ? 5.961 5.440 -0.466 1.00 96.50 92 GLY A O 1
ATOM 741 N N . LEU A 1 93 ? 4.974 5.122 1.519 1.00 96.56 93 LEU A N 1
ATOM 742 C CA . LEU A 1 93 ? 3.608 5.365 1.053 1.00 96.56 93 LEU A CA 1
ATOM 743 C C . LEU A 1 93 ? 3.391 6.854 0.776 1.00 96.56 93 LEU A C 1
ATOM 745 O O . LEU A 1 93 ? 3.837 7.715 1.539 1.00 96.56 93 LEU A O 1
ATOM 749 N N . ARG A 1 94 ? 2.619 7.161 -0.265 1.00 95.88 94 ARG A N 1
ATOM 750 C CA . ARG A 1 94 ? 2.098 8.511 -0.500 1.00 95.88 94 ARG A CA 1
ATOM 751 C C . ARG A 1 94 ? 0.834 8.713 0.326 1.00 95.88 94 ARG A C 1
ATOM 753 O O . ARG A 1 94 ? 0.183 7.754 0.740 1.00 95.88 94 ARG A O 1
ATOM 760 N N . LEU A 1 95 ? 0.445 9.972 0.524 1.00 93.94 95 LEU A N 1
ATOM 761 C CA . LEU A 1 95 ? -0.769 10.286 1.279 1.00 93.94 95 LEU A CA 1
ATOM 762 C C . LEU A 1 95 ? -2.014 9.642 0.649 1.00 93.94 95 LEU A C 1
ATOM 764 O O . LEU A 1 95 ? -2.851 9.115 1.371 1.00 93.94 95 LEU A O 1
ATOM 768 N N . SER A 1 96 ? -2.097 9.610 -0.687 1.00 94.31 96 SER A N 1
ATOM 769 C CA . SER A 1 96 ? -3.181 8.930 -1.407 1.00 94.31 96 SER A CA 1
ATOM 770 C C . SER A 1 96 ? -3.222 7.428 -1.124 1.00 94.31 96 SER A C 1
ATOM 772 O O . SER A 1 96 ? -4.295 6.908 -0.839 1.00 94.31 96 SER A O 1
ATOM 774 N N . ASP A 1 97 ? -2.063 6.756 -1.126 1.00 96.50 97 ASP A N 1
ATOM 775 C CA . ASP A 1 97 ? -1.977 5.322 -0.814 1.00 96.50 97 ASP A CA 1
ATOM 776 C C . ASP A 1 97 ? -2.463 5.057 0.613 1.00 96.50 97 ASP A C 1
ATOM 778 O O . ASP A 1 97 ? -3.235 4.139 0.864 1.00 96.50 97 ASP A O 1
ATOM 782 N N . PHE A 1 98 ? -2.047 5.900 1.561 1.00 95.94 98 PHE A N 1
ATOM 783 C CA . PHE A 1 98 ? -2.496 5.811 2.945 1.00 95.94 98 PHE A CA 1
ATOM 784 C C . PHE A 1 98 ? -4.006 6.019 3.086 1.00 95.94 98 PHE A C 1
ATOM 786 O O . PHE A 1 98 ? -4.660 5.268 3.811 1.00 95.94 98 PHE A O 1
ATOM 793 N N . THR A 1 99 ? -4.578 7.002 2.388 1.00 94.69 99 THR A N 1
ATOM 794 C CA . THR A 1 99 ? -6.031 7.213 2.371 1.00 94.69 99 THR A CA 1
ATOM 795 C C . THR A 1 99 ? -6.766 5.992 1.818 1.00 94.69 99 THR A C 1
ATOM 797 O O . THR A 1 99 ? -7.775 5.583 2.395 1.00 94.69 99 THR A O 1
ATOM 800 N N . ASP A 1 100 ? -6.250 5.383 0.748 1.00 94.94 100 ASP A N 1
ATOM 801 C CA . ASP A 1 100 ? -6.809 4.161 0.166 1.00 94.94 100 ASP A CA 1
ATOM 802 C C . ASP A 1 100 ? -6.752 2.987 1.158 1.00 94.94 100 ASP A C 1
ATOM 804 O O . ASP A 1 100 ? -7.774 2.343 1.403 1.00 94.94 100 ASP A O 1
ATOM 808 N N . ILE A 1 101 ? -5.608 2.777 1.820 1.00 96.38 101 ILE A N 1
ATOM 809 C CA . ILE A 1 101 ? -5.436 1.753 2.863 1.00 96.38 101 ILE A CA 1
ATOM 810 C C . ILE A 1 101 ? -6.437 1.961 4.000 1.00 96.38 101 ILE A C 1
ATOM 812 O O . ILE A 1 101 ? -7.130 1.024 4.394 1.00 96.38 101 ILE A O 1
ATOM 816 N N . MET A 1 102 ? -6.539 3.180 4.535 1.00 95.31 102 MET A N 1
ATOM 817 C CA . MET A 1 102 ? -7.430 3.454 5.663 1.00 95.31 102 MET A CA 1
ATOM 818 C C . MET A 1 102 ? -8.898 3.279 5.282 1.00 95.31 102 MET A C 1
ATOM 820 O O . MET A 1 102 ? -9.665 2.729 6.072 1.00 95.31 102 MET A O 1
ATOM 824 N N . ARG A 1 103 ? -9.304 3.684 4.072 1.00 94.75 103 ARG A N 1
ATOM 825 C CA . ARG A 1 103 ? -10.651 3.403 3.552 1.00 94.75 103 ARG A CA 1
ATOM 826 C C . ARG A 1 103 ? -10.945 1.906 3.566 1.00 94.75 103 ARG A C 1
ATOM 828 O O . ARG A 1 103 ? -12.007 1.506 4.043 1.00 94.75 103 ARG A O 1
ATOM 835 N N . ASP A 1 104 ? -10.015 1.094 3.085 1.00 94.88 104 ASP A N 1
ATOM 836 C CA . ASP A 1 104 ? -10.221 -0.346 2.980 1.00 94.88 104 ASP A CA 1
ATOM 837 C C . ASP A 1 104 ? -10.222 -1.017 4.362 1.00 94.88 104 ASP A C 1
ATOM 839 O O . ASP A 1 104 ? -11.091 -1.844 4.638 1.00 94.88 104 ASP A O 1
ATOM 843 N N . VAL A 1 105 ? -9.338 -0.601 5.274 1.00 95.31 105 VAL A N 1
ATOM 844 C CA . VAL A 1 105 ? -9.318 -1.041 6.682 1.00 95.31 105 VAL A CA 1
ATOM 845 C C . VAL A 1 105 ? -10.648 -0.725 7.379 1.00 95.31 105 VAL A C 1
ATOM 847 O O . VAL A 1 105 ? -11.226 -1.603 8.026 1.00 95.31 105 VAL A O 1
ATOM 850 N N . HIS A 1 106 ? -11.180 0.491 7.221 1.00 94.25 106 HIS A N 1
ATOM 851 C CA . HIS A 1 106 ? -12.483 0.861 7.785 1.00 94.25 106 HIS A CA 1
ATOM 852 C C . HIS A 1 106 ? -13.623 0.023 7.191 1.00 94.25 106 HIS A C 1
ATOM 854 O O . HIS A 1 106 ? -14.424 -0.555 7.927 1.00 94.25 106 HIS A O 1
ATOM 860 N N . ALA A 1 107 ? -13.653 -0.137 5.868 1.00 94.38 107 ALA A N 1
ATOM 861 C CA . ALA A 1 107 ? -14.669 -0.947 5.205 1.00 94.38 107 ALA A CA 1
ATOM 862 C C . ALA A 1 107 ? -14.603 -2.435 5.605 1.00 94.38 107 ALA A C 1
ATOM 864 O O . ALA A 1 107 ? -15.6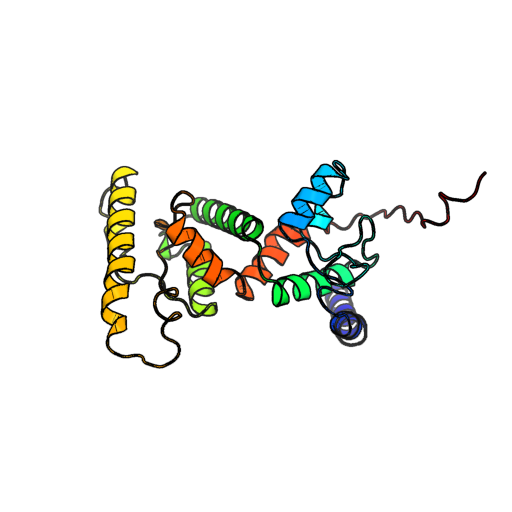33 -3.109 5.663 1.00 94.38 107 ALA A O 1
ATOM 865 N N . GLN A 1 108 ? -13.409 -2.977 5.867 1.00 94.88 108 GLN A N 1
ATOM 866 C CA . GLN A 1 108 ? -13.231 -4.366 6.301 1.00 94.88 108 GLN A CA 1
ATOM 867 C C . GLN A 1 108 ? -13.656 -4.570 7.756 1.00 94.88 108 GLN A C 1
ATOM 869 O O . GLN A 1 108 ? -14.414 -5.502 8.035 1.00 94.88 108 GLN A O 1
ATOM 874 N N . VAL A 1 109 ? -13.243 -3.689 8.675 1.00 94.62 109 VAL A N 1
ATOM 875 C CA . VAL A 1 109 ? -13.601 -3.836 10.094 1.00 94.62 109 VAL A CA 1
ATOM 876 C C . VAL A 1 109 ? -15.106 -3.706 10.316 1.00 94.62 109 VAL A C 1
ATOM 878 O O . VAL A 1 109 ? -15.641 -4.376 11.195 1.00 94.62 109 VAL A O 1
ATOM 881 N N . GLU A 1 110 ? -15.816 -2.902 9.521 1.00 92.12 110 GLU A N 1
ATOM 882 C CA . GLU A 1 110 ? -17.279 -2.781 9.587 1.00 92.12 110 GLU A CA 1
ATOM 883 C C . GLU A 1 110 ? -18.010 -4.057 9.159 1.00 92.12 110 GLU A C 1
ATOM 885 O O . GLU A 1 110 ? -19.023 -4.414 9.762 1.00 92.12 110 GLU A O 1
ATOM 890 N N . LYS A 1 111 ? -17.481 -4.774 8.160 1.00 94.88 111 LYS A N 1
ATOM 891 C CA . LYS A 1 111 ? -18.047 -6.043 7.671 1.00 94.88 111 LYS A CA 1
ATOM 892 C C . LYS A 1 111 ? -17.832 -7.204 8.641 1.00 94.88 111 LYS A C 1
ATOM 894 O O . LYS A 1 111 ? -18.535 -8.211 8.568 1.00 94.88 111 LYS A O 1
ATOM 899 N N . GLU A 1 112 ? -16.843 -7.102 9.522 1.00 94.94 112 GLU A N 1
ATOM 900 C CA . GLU A 1 112 ? -16.499 -8.158 10.466 1.00 94.94 112 GLU A CA 1
ATOM 901 C C . GLU A 1 112 ? -17.484 -8.234 11.638 1.00 94.94 112 GLU A C 1
ATOM 903 O O . GLU A 1 112 ? -17.832 -7.240 12.278 1.00 94.94 112 GLU A O 1
ATOM 908 N N . VAL A 1 113 ? -17.907 -9.455 11.958 1.00 90.25 113 VAL A N 1
ATOM 909 C CA . VAL A 1 113 ? -18.826 -9.732 13.065 1.00 90.25 113 VAL A CA 1
ATOM 910 C C . VAL A 1 113 ? -18.082 -9.921 14.388 1.00 90.25 113 VAL A C 1
ATOM 912 O O . VAL A 1 113 ? -16.909 -10.288 14.423 1.00 90.25 113 VAL A O 1
ATOM 915 N N . GLY A 1 114 ? -18.787 -9.699 15.498 1.00 88.56 114 GLY A N 1
ATOM 916 C CA . GLY A 1 114 ? -18.254 -9.883 16.850 1.00 88.56 114 GLY A CA 1
ATOM 917 C C . GLY A 1 114 ? -17.742 -8.597 17.505 1.00 88.56 114 GLY A C 1
ATOM 918 O O . GLY A 1 114 ? -17.923 -7.484 16.993 1.00 88.56 114 GLY A O 1
ATOM 919 N N . ARG A 1 115 ? -17.134 -8.762 18.689 1.00 89.06 115 ARG A N 1
ATOM 920 C CA . ARG A 1 115 ? -16.599 -7.656 19.499 1.00 89.06 115 ARG A CA 1
ATOM 921 C C . ARG A 1 115 ? -15.501 -6.937 18.728 1.00 89.06 115 ARG A C 1
ATOM 923 O O . ARG A 1 115 ? -14.611 -7.590 18.195 1.00 89.06 115 ARG A O 1
ATOM 930 N N . PHE A 1 116 ? -15.516 -5.604 18.731 1.00 89.31 116 PHE A N 1
ATOM 931 C CA . PHE A 1 116 ? -14.588 -4.805 17.922 1.00 89.31 116 PHE A CA 1
ATOM 932 C C . PHE A 1 116 ? -13.112 -5.145 18.192 1.00 89.31 116 PHE A C 1
ATOM 934 O O . PHE A 1 116 ? -12.330 -5.264 17.259 1.00 89.31 116 PHE A O 1
ATOM 941 N N . GLN A 1 117 ? -12.740 -5.401 19.451 1.00 88.56 117 GLN A N 1
ATOM 942 C CA . GLN A 1 117 ? -11.374 -5.801 19.822 1.00 88.56 117 GLN A CA 1
ATOM 943 C C . GLN A 1 117 ? -10.904 -7.102 19.167 1.00 88.56 117 GLN A C 1
ATOM 945 O O . GLN A 1 117 ? -9.714 -7.258 18.918 1.00 88.56 117 GLN A O 1
ATOM 950 N N . GLN A 1 118 ? -11.831 -8.029 18.917 1.00 90.62 118 GLN A N 1
ATOM 951 C CA . GLN A 1 118 ? -11.558 -9.373 18.403 1.00 90.62 118 GLN A CA 1
ATOM 952 C C . GLN A 1 118 ? -11.631 -9.441 16.873 1.00 90.62 118 GLN A C 1
ATOM 954 O O . GLN A 1 118 ? -11.315 -10.475 16.289 1.00 90.62 118 GLN A O 1
ATOM 959 N N . ARG A 1 119 ? -12.051 -8.353 16.219 1.00 94.56 119 ARG A N 1
ATOM 960 C CA . ARG A 1 119 ? -12.097 -8.243 14.761 1.00 94.56 119 ARG A CA 1
ATOM 961 C C . ARG A 1 119 ? -10.682 -8.343 14.197 1.00 94.56 119 ARG A C 1
ATOM 963 O O . ARG A 1 119 ? -9.767 -7.676 14.687 1.00 94.56 119 ARG A O 1
ATOM 970 N N . LYS A 1 120 ? -10.499 -9.174 13.168 1.00 95.94 120 LYS A N 1
ATOM 971 C CA . LYS A 1 120 ? -9.186 -9.457 12.568 1.00 95.94 120 LYS A CA 1
ATOM 972 C C . LYS A 1 120 ? -8.521 -8.174 12.067 1.00 95.94 120 LYS A C 1
ATOM 974 O O . LYS A 1 120 ? -7.326 -8.001 12.283 1.00 95.94 120 LYS A O 1
ATOM 979 N N . THR A 1 121 ? -9.291 -7.245 11.498 1.00 96.31 121 THR A N 1
ATOM 980 C CA . THR A 1 121 ? -8.759 -5.978 10.979 1.00 96.31 121 THR A CA 1
ATOM 981 C C . THR A 1 121 ? -8.308 -5.044 12.101 1.00 96.31 121 THR A C 1
ATOM 983 O O . THR A 1 121 ? -7.272 -4.394 11.987 1.00 96.31 121 THR A O 1
ATOM 986 N N . ASN A 1 122 ? -9.005 -5.035 13.241 1.00 95.31 122 ASN A N 1
ATOM 987 C CA . ASN A 1 122 ? -8.568 -4.264 14.407 1.00 95.31 122 ASN A CA 1
ATOM 988 C C . ASN A 1 122 ? -7.279 -4.836 15.025 1.00 95.31 122 ASN A C 1
ATOM 990 O O . ASN A 1 122 ? -6.386 -4.091 15.424 1.00 95.31 122 ASN A O 1
ATOM 994 N N . ILE A 1 123 ? -7.152 -6.165 15.071 1.00 95.44 123 ILE A N 1
ATOM 995 C CA . ILE A 1 123 ? -5.920 -6.831 15.514 1.00 95.44 123 ILE A CA 1
ATOM 996 C C . ILE A 1 123 ? -4.766 -6.516 14.551 1.00 95.44 123 ILE A C 1
ATOM 998 O O . ILE A 1 123 ? -3.659 -6.223 15.003 1.00 95.44 123 ILE A O 1
ATOM 1002 N N . LEU A 1 124 ? -5.024 -6.535 13.239 1.00 96.19 124 LEU A N 1
ATOM 1003 C CA . LEU A 1 124 ? -4.050 -6.182 12.206 1.00 96.19 124 LEU A CA 1
ATOM 1004 C C . LEU A 1 124 ? -3.570 -4.733 12.353 1.00 96.19 124 LEU A C 1
ATOM 1006 O O . LEU A 1 124 ? -2.365 -4.500 12.371 1.00 96.19 124 LEU A O 1
ATOM 1010 N N . TYR A 1 125 ? -4.491 -3.787 12.551 1.00 96.44 125 TYR A N 1
ATOM 1011 C CA . TYR A 1 125 ? -4.163 -2.389 12.832 1.00 96.44 125 TYR A CA 1
ATOM 1012 C C . TYR A 1 125 ? -3.249 -2.255 14.057 1.00 96.44 125 TYR A C 1
ATOM 1014 O O . TYR A 1 125 ? -2.185 -1.648 13.968 1.00 96.44 125 TYR A O 1
ATOM 1022 N N . ASN A 1 126 ? -3.605 -2.884 15.182 1.00 94.56 126 ASN A N 1
ATOM 1023 C CA . ASN A 1 126 ? -2.778 -2.848 16.393 1.00 94.56 126 ASN A CA 1
ATOM 1024 C C . ASN A 1 126 ? -1.386 -3.456 16.155 1.00 94.56 126 ASN A C 1
ATOM 1026 O O . ASN A 1 126 ? -0.391 -2.939 16.663 1.00 94.56 126 ASN A O 1
ATOM 1030 N N . LYS A 1 127 ? -1.306 -4.535 15.364 1.00 96.25 127 LYS A N 1
ATOM 1031 C CA . LYS A 1 127 ? -0.037 -5.150 14.960 1.00 96.25 127 LYS A CA 1
ATOM 1032 C C . LYS A 1 127 ? 0.808 -4.186 14.125 1.00 96.25 127 LYS A C 1
ATOM 1034 O O . LYS A 1 127 ? 2.006 -4.104 14.365 1.00 96.25 127 LYS A O 1
ATOM 1039 N N . TRP A 1 128 ? 0.215 -3.455 13.181 1.00 96.69 128 TRP A N 1
ATOM 1040 C CA . TRP A 1 128 ? 0.926 -2.456 12.377 1.00 96.69 128 TRP A CA 1
ATOM 1041 C C . TRP A 1 128 ? 1.415 -1.278 13.207 1.00 96.69 128 TRP A C 1
ATOM 1043 O O . TRP A 1 128 ? 2.570 -0.886 13.071 1.00 96.69 128 TRP A O 1
ATOM 1053 N N . VAL A 1 129 ? 0.579 -0.761 14.110 1.00 95.06 129 VAL A N 1
ATOM 1054 C CA . VAL A 1 129 ? 0.983 0.292 15.051 1.00 95.06 129 VAL A CA 1
ATOM 1055 C C . VAL A 1 129 ? 2.189 -0.168 15.869 1.00 95.06 129 VAL A C 1
ATOM 1057 O O . VAL A 1 129 ? 3.184 0.549 15.924 1.00 95.06 129 VAL A O 1
ATOM 1060 N N . ALA A 1 130 ? 2.152 -1.383 16.424 1.00 93.25 130 ALA A N 1
ATOM 1061 C CA . ALA A 1 130 ? 3.272 -1.941 17.177 1.00 93.25 130 ALA A CA 1
ATOM 1062 C C . ALA A 1 130 ? 4.527 -2.168 16.309 1.00 93.25 130 ALA A C 1
ATOM 1064 O O . ALA A 1 130 ? 5.628 -1.816 16.728 1.00 93.25 130 ALA A O 1
ATOM 1065 N N . ALA A 1 131 ? 4.379 -2.713 15.096 1.00 92.56 131 ALA A N 1
ATOM 1066 C CA . ALA A 1 131 ? 5.488 -2.951 14.164 1.00 92.56 131 ALA A CA 1
ATOM 1067 C C . ALA A 1 131 ? 6.166 -1.648 13.708 1.00 92.56 131 ALA A C 1
ATOM 1069 O O . ALA A 1 131 ? 7.379 -1.605 13.519 1.00 92.56 131 ALA A O 1
ATOM 1070 N N . ALA A 1 132 ? 5.401 -0.561 13.605 1.00 92.31 132 ALA A N 1
ATOM 1071 C CA . ALA A 1 132 ? 5.915 0.777 13.336 1.00 92.31 132 ALA A CA 1
ATOM 1072 C C . ALA A 1 132 ? 6.562 1.452 14.569 1.00 92.31 132 ALA A C 1
ATOM 1074 O O . ALA A 1 132 ? 7.004 2.599 14.490 1.00 92.31 132 ALA A O 1
ATOM 1075 N N . GLY A 1 133 ? 6.626 0.763 15.715 1.00 90.12 133 GLY A N 1
ATOM 1076 C CA . GLY A 1 133 ? 7.158 1.296 16.972 1.00 90.12 133 GLY A CA 1
ATOM 1077 C C . GLY A 1 133 ? 6.207 2.253 17.692 1.00 90.12 133 GLY A C 1
ATOM 1078 O O . GLY A 1 133 ? 6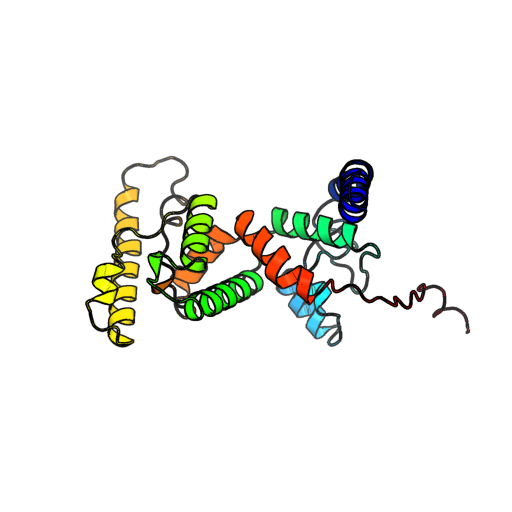.646 3.014 18.556 1.00 90.12 133 GLY A O 1
ATOM 1079 N N . GLY A 1 134 ? 4.929 2.247 17.315 1.00 89.81 134 GLY A N 1
ATOM 1080 C CA . GLY A 1 134 ? 3.860 3.007 17.940 1.00 89.81 134 GLY A CA 1
ATOM 1081 C C . GLY A 1 134 ? 3.111 2.238 19.024 1.00 89.81 134 GLY A C 1
ATOM 1082 O O . GLY A 1 134 ? 3.303 1.042 19.240 1.00 89.81 134 GLY A O 1
ATOM 1083 N N . SER A 1 135 ? 2.212 2.940 19.702 1.00 90.31 135 SER A N 1
ATOM 1084 C CA . SER A 1 135 ? 1.290 2.369 20.680 1.00 90.31 135 SER A CA 1
ATOM 1085 C C . SER A 1 135 ? -0.114 2.921 20.465 1.00 90.31 135 SER A C 1
ATOM 1087 O O . SER A 1 135 ? -0.294 4.064 20.053 1.00 90.31 135 SER A O 1
ATOM 1089 N N . VAL A 1 136 ? -1.123 2.093 20.717 1.00 89.38 136 VAL A N 1
ATOM 1090 C CA . VAL A 1 136 ? -2.518 2.540 20.707 1.00 89.38 136 VAL A CA 1
ATOM 1091 C C . VAL A 1 136 ? -2.863 3.075 22.090 1.00 89.38 136 VAL A C 1
ATOM 1093 O O . VAL A 1 136 ? -2.492 2.469 23.098 1.00 89.38 136 VAL A O 1
ATOM 1096 N N . LEU A 1 137 ? -3.577 4.198 22.137 1.00 84.50 137 LEU A N 1
ATOM 1097 C CA . LEU A 1 137 ? -3.953 4.861 23.378 1.00 84.50 137 LEU A CA 1
ATOM 1098 C C . LEU A 1 137 ? -4.702 3.906 24.329 1.00 84.50 137 LEU A C 1
ATOM 1100 O O . LEU A 1 137 ? -5.823 3.474 24.055 1.00 84.50 137 LEU A O 1
ATOM 1104 N N . GLN A 1 138 ? -4.076 3.605 25.471 1.00 71.81 138 GLN A N 1
ATOM 1105 C CA . GLN A 1 138 ? -4.563 2.622 26.448 1.00 71.81 138 GLN A CA 1
ATOM 1106 C C . GLN A 1 138 ? -5.744 3.111 27.293 1.00 71.81 138 GLN A C 1
ATOM 1108 O O . GLN A 1 138 ? -6.452 2.291 27.872 1.00 71.81 138 GLN A O 1
ATOM 1113 N N . SER A 1 139 ? -5.984 4.426 27.364 1.00 70.12 139 SER A N 1
ATOM 1114 C CA . SER A 1 139 ? -7.131 4.979 28.099 1.00 70.12 139 SER A CA 1
ATOM 1115 C C . SER A 1 139 ? -8.478 4.609 27.467 1.00 70.12 139 SER A C 1
ATOM 1117 O O . SER A 1 139 ? -9.524 4.784 28.092 1.00 70.12 139 SER A O 1
ATOM 1119 N N . PHE A 1 140 ? -8.475 4.057 26.250 1.00 74.81 140 PHE A N 1
ATOM 1120 C CA . PHE A 1 140 ? -9.680 3.581 25.595 1.00 74.81 140 PHE A CA 1
ATOM 1121 C C . PHE A 1 140 ? -10.024 2.133 25.965 1.00 74.81 140 PHE A C 1
ATOM 1123 O O . PHE A 1 140 ? -9.384 1.176 25.525 1.00 74.81 140 PHE A O 1
ATOM 1130 N N . SER A 1 141 ? -11.121 1.972 26.701 1.00 76.69 141 SER A N 1
ATOM 1131 C CA . SER A 1 141 ? -11.752 0.680 26.972 1.00 76.69 141 SER A CA 1
ATOM 1132 C C . SER A 1 141 ? -12.918 0.443 26.010 1.00 76.69 141 SER A C 1
ATOM 1134 O O . SER A 1 141 ? -13.928 1.154 26.023 1.00 76.69 141 SER A O 1
ATOM 1136 N N . TYR A 1 142 ? -12.804 -0.588 25.170 1.00 75.06 142 TYR A N 1
ATOM 1137 C CA . TYR A 1 142 ? -13.871 -0.962 24.236 1.00 75.06 142 TYR A CA 1
ATOM 1138 C C . TYR A 1 142 ? -15.131 -1.462 24.952 1.00 75.06 142 TYR A C 1
ATOM 1140 O O . TYR A 1 142 ? -16.236 -1.278 24.437 1.00 75.06 142 TYR A O 1
ATOM 1148 N N . ASP A 1 143 ? -14.979 -2.067 26.132 1.00 70.06 143 ASP A N 1
ATOM 1149 C CA . ASP A 1 143 ? -16.106 -2.539 26.933 1.00 70.06 143 ASP A CA 1
ATOM 1150 C C . ASP A 1 143 ? -16.953 -1.358 27.423 1.00 70.06 143 ASP A C 1
ATOM 1152 O O . ASP A 1 143 ? -18.183 -1.406 27.344 1.00 70.06 143 ASP A O 1
ATOM 1156 N N . ASP A 1 144 ? -16.319 -0.255 27.825 1.00 70.25 144 ASP A N 1
ATOM 1157 C CA . ASP A 1 144 ? -17.019 0.957 28.265 1.00 70.25 144 ASP A CA 1
ATOM 1158 C C . ASP A 1 144 ? -17.688 1.691 27.098 1.00 70.25 144 ASP A C 1
ATOM 1160 O O . ASP A 1 144 ? -18.816 2.180 27.228 1.00 70.25 144 ASP A O 1
ATOM 1164 N N . ALA A 1 145 ? -17.046 1.685 25.925 1.00 64.38 145 ALA A N 1
ATOM 1165 C CA . ALA A 1 145 ? -17.624 2.203 24.687 1.00 64.38 145 ALA A CA 1
ATOM 1166 C C . ALA A 1 145 ? -18.826 1.378 24.189 1.00 64.38 145 ALA A C 1
ATOM 1168 O O . ALA A 1 145 ? -19.669 1.906 23.471 1.00 64.38 145 ALA A O 1
ATOM 1169 N N . SER A 1 146 ? -18.916 0.091 24.544 1.00 63.78 146 SER A N 1
ATOM 1170 C CA . SER A 1 146 ? -20.065 -0.760 24.199 1.00 63.78 146 SER A CA 1
ATOM 1171 C C . SER A 1 146 ? -21.262 -0.577 25.144 1.00 63.78 146 SER A C 1
ATOM 1173 O O . SER A 1 146 ? -22.408 -0.737 24.724 1.00 63.78 146 SER A O 1
ATOM 1175 N N . LYS A 1 147 ? -21.006 -0.226 26.416 1.00 64.00 147 LYS A N 1
ATOM 1176 C CA . LYS A 1 147 ? -22.029 -0.036 27.462 1.00 64.00 147 LYS A CA 1
ATOM 1177 C C . LYS A 1 147 ? -22.733 1.316 27.370 1.00 64.00 147 LYS A C 1
ATOM 1179 O O . LYS A 1 147 ? -23.938 1.397 27.613 1.00 64.00 147 LYS A O 1
ATOM 1184 N N . LYS A 1 148 ? -22.014 2.384 27.011 1.00 60.44 148 LYS A N 1
ATOM 1185 C CA . LYS A 1 148 ? -22.644 3.646 26.599 1.00 60.44 148 LYS A CA 1
ATOM 1186 C C . LYS A 1 148 ? -23.302 3.385 25.244 1.00 60.44 148 LYS A C 1
ATOM 1188 O O . LYS A 1 148 ? -22.591 3.084 24.295 1.00 60.44 148 LYS A O 1
ATOM 1193 N N . LYS A 1 149 ? -24.639 3.442 25.144 1.00 50.47 149 LYS A N 1
ATOM 1194 C CA . LYS A 1 149 ? -25.352 3.292 23.859 1.00 50.47 149 LYS A CA 1
ATOM 1195 C C . LYS A 1 149 ? -24.660 4.165 22.803 1.00 50.47 149 LYS A C 1
ATOM 1197 O O . LYS A 1 149 ? -24.694 5.388 22.915 1.00 50.47 149 LYS A O 1
ATOM 1202 N N . ALA A 1 150 ? -24.021 3.528 21.825 1.00 54.16 150 ALA A N 1
ATOM 1203 C CA . ALA A 1 150 ? -23.254 4.183 20.776 1.00 54.16 150 ALA A CA 1
ATOM 1204 C C . ALA A 1 150 ? -24.203 4.905 19.808 1.00 54.16 150 ALA A C 1
ATOM 1206 O O . ALA A 1 150 ? -24.612 4.365 18.785 1.00 54.16 150 ALA A O 1
ATOM 1207 N N . GLY A 1 151 ? -24.625 6.113 20.173 1.00 60.12 151 GLY A N 1
ATOM 1208 C CA . GLY A 1 151 ? -25.039 7.108 19.191 1.00 60.12 151 GLY A CA 1
ATOM 1209 C C . GLY A 1 151 ? -23.795 7.811 18.654 1.00 60.12 151 GLY A C 1
ATOM 1210 O O . GLY A 1 151 ? -22.846 8.005 19.413 1.00 60.12 151 GLY A O 1
ATOM 1211 N N . ALA A 1 152 ? -23.810 8.224 17.383 1.00 59.28 152 ALA A N 1
ATOM 1212 C CA . ALA A 1 152 ? -22.690 8.925 16.738 1.00 59.28 152 ALA A CA 1
ATOM 1213 C C . ALA A 1 152 ? -22.145 10.093 17.591 1.00 59.28 152 ALA A C 1
ATOM 1215 O O . ALA A 1 152 ? -20.938 10.211 17.776 1.00 59.28 152 ALA A O 1
ATOM 1216 N N . ALA A 1 153 ? -23.039 10.850 18.241 1.00 63.69 153 ALA A N 1
ATOM 1217 C CA . ALA A 1 153 ? -22.680 11.953 19.137 1.00 63.69 153 ALA A CA 1
ATOM 1218 C C . ALA A 1 153 ? -21.799 11.532 20.334 1.00 63.69 153 ALA A C 1
ATOM 1220 O O . ALA A 1 153 ? -20.912 12.273 20.742 1.00 63.69 153 ALA A O 1
ATOM 1221 N N . GLY A 1 154 ? -22.004 10.334 20.891 1.00 72.56 154 GLY A N 1
ATOM 1222 C CA . GLY A 1 154 ? -21.204 9.844 22.018 1.00 72.56 154 GLY A CA 1
ATOM 1223 C C . GLY A 1 154 ? -19.804 9.381 21.609 1.00 72.56 154 GLY A C 1
ATOM 1224 O O . GLY A 1 154 ? -18.868 9.480 22.402 1.00 72.56 154 GLY A O 1
ATOM 1225 N N . GLU A 1 155 ? -19.650 8.886 20.379 1.00 70.31 155 GLU A N 1
ATOM 1226 C CA . GLU A 1 155 ? -18.343 8.524 19.824 1.00 70.31 155 GLU A CA 1
ATOM 1227 C C . GLU A 1 155 ? -17.552 9.773 19.411 1.00 70.31 155 GLU A C 1
ATOM 1229 O O . GLU A 1 155 ? -16.347 9.823 19.648 1.00 70.31 155 GLU A O 1
ATOM 1234 N N . ASP A 1 156 ? -18.224 10.802 18.881 1.00 73.81 156 ASP A N 1
ATOM 1235 C CA . ASP A 1 156 ? -17.633 12.118 18.593 1.00 73.81 156 ASP A CA 1
ATOM 1236 C C . ASP A 1 156 ? -17.054 12.789 19.851 1.00 73.81 156 ASP A C 1
ATOM 1238 O O . ASP A 1 156 ? -15.918 13.268 19.840 1.00 73.81 156 ASP A O 1
ATOM 1242 N N . ASP A 1 157 ? -17.810 12.806 20.951 1.00 78.75 157 ASP A N 1
ATOM 1243 C CA . ASP A 1 157 ? -17.356 13.413 22.207 1.00 78.75 157 ASP A CA 1
ATOM 1244 C C . ASP A 1 157 ? -16.175 12.644 22.823 1.00 78.75 157 ASP A C 1
ATOM 1246 O O . ASP A 1 157 ? -15.223 13.254 23.317 1.00 78.75 157 ASP A O 1
ATOM 1250 N N . MET A 1 158 ? -16.197 11.308 22.745 1.00 78.75 158 MET A N 1
ATOM 12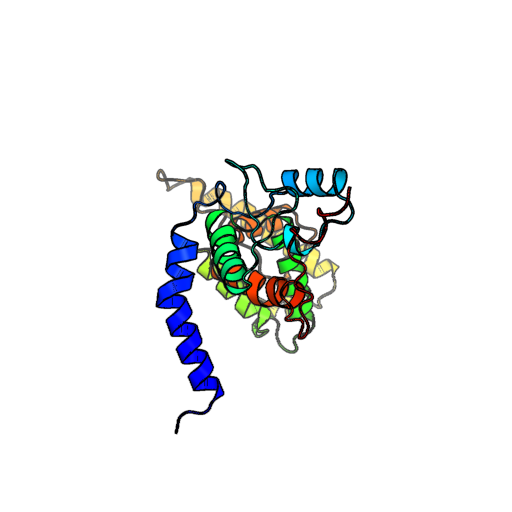51 C CA . MET A 1 158 ? -15.101 10.455 23.217 1.00 78.75 158 MET A CA 1
ATOM 1252 C C . MET A 1 158 ? -13.821 10.668 22.404 1.00 78.75 158 MET A C 1
ATOM 1254 O O . MET A 1 158 ? -12.741 10.792 22.978 1.00 78.75 158 MET A O 1
ATOM 1258 N N . GLU A 1 159 ? -13.930 10.722 21.075 1.00 80.88 159 GLU A N 1
ATOM 1259 C CA . GLU A 1 159 ? -12.795 10.983 20.188 1.00 80.88 159 GLU A CA 1
ATOM 1260 C C . GLU A 1 159 ? -12.141 12.327 20.521 1.00 80.88 159 GLU A C 1
ATOM 1262 O O . GLU A 1 159 ? -10.922 12.396 20.685 1.00 80.88 159 GLU A O 1
ATOM 1267 N N . ARG A 1 160 ? -12.940 13.388 20.690 1.00 82.06 160 ARG A N 1
ATOM 1268 C CA . ARG A 1 160 ? -12.438 14.726 21.043 1.00 82.06 160 ARG A CA 1
ATOM 1269 C C . ARG A 1 160 ? -11.711 14.735 22.383 1.00 82.06 160 ARG A C 1
ATOM 1271 O O . ARG A 1 160 ? -10.655 15.357 22.492 1.00 82.06 160 ARG A O 1
ATOM 1278 N N . GLU A 1 161 ? -12.256 14.058 23.389 1.00 83.44 161 GLU A N 1
ATOM 1279 C CA . GLU A 1 161 ? -11.640 13.965 24.713 1.00 83.44 161 GLU A CA 1
ATOM 1280 C C . GLU A 1 161 ? -10.308 13.203 24.667 1.00 83.44 161 GLU A C 1
ATOM 1282 O O . GLU A 1 161 ? -9.291 13.700 25.150 1.00 83.44 161 GLU A O 1
ATOM 1287 N N . LEU A 1 162 ? -10.265 12.041 24.013 1.00 79.25 162 LEU A N 1
ATOM 1288 C CA . LEU A 1 162 ? -9.035 11.250 23.900 1.00 79.25 162 LEU A CA 1
ATOM 1289 C C . LEU A 1 162 ? -7.974 11.943 23.037 1.00 79.25 162 LEU A C 1
ATOM 1291 O O . LEU A 1 162 ? -6.793 11.904 23.379 1.00 79.25 162 LEU A O 1
ATOM 1295 N N . THR A 1 163 ? -8.379 12.636 21.972 1.00 79.31 163 THR A N 1
ATOM 1296 C CA . THR A 1 163 ? -7.472 13.461 21.155 1.00 79.31 163 THR A CA 1
ATOM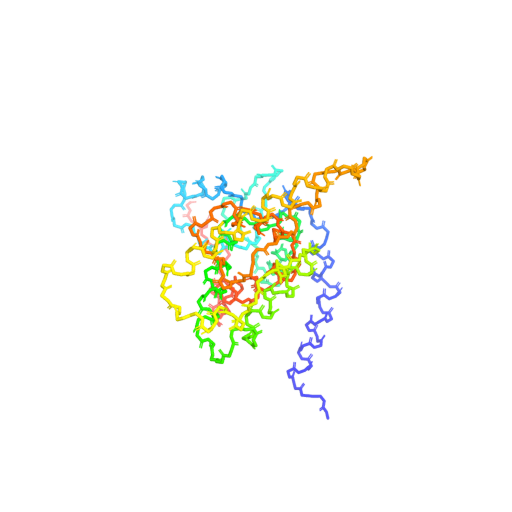 1297 C C . THR A 1 163 ? -6.841 14.573 22.000 1.00 79.31 163 THR A C 1
ATOM 1299 O O . THR A 1 163 ? -5.637 14.817 21.919 1.00 79.31 163 THR A O 1
ATOM 1302 N N . ARG A 1 164 ? -7.614 15.215 22.890 1.00 82.00 164 ARG A N 1
ATOM 1303 C CA . ARG A 1 164 ? -7.068 16.192 23.848 1.00 82.00 164 ARG A CA 1
ATOM 1304 C C . ARG A 1 164 ? -6.100 15.552 24.839 1.00 82.00 164 ARG A C 1
ATOM 1306 O O . ARG A 1 164 ? -5.074 16.159 25.126 1.00 82.00 164 ARG A O 1
ATOM 1313 N N . GLN A 1 165 ? -6.384 14.346 25.332 1.00 77.81 165 GLN A N 1
ATOM 1314 C CA . GLN A 1 165 ? -5.492 13.616 26.245 1.00 77.81 165 GLN A CA 1
ATOM 1315 C C . GLN A 1 165 ? -4.173 13.197 25.581 1.00 77.81 165 GLN A C 1
ATOM 1317 O O . GLN A 1 165 ? -3.112 13.290 26.201 1.00 77.81 165 GLN A O 1
ATOM 1322 N N . LEU A 1 166 ? -4.216 12.785 24.312 1.00 74.94 166 LEU A N 1
ATOM 1323 C CA . LEU A 1 166 ? -3.024 12.559 23.488 1.00 74.94 166 LEU A CA 1
ATOM 1324 C C . LEU A 1 166 ? -2.189 13.839 23.392 1.00 74.94 166 LEU A C 1
ATOM 1326 O O . LEU A 1 166 ? -0.982 13.829 23.643 1.00 74.94 166 LEU A O 1
ATOM 1330 N N . SER A 1 167 ? -2.848 14.959 23.101 1.00 73.56 167 SER A N 1
ATOM 1331 C CA . SER A 1 167 ? -2.208 16.269 22.982 1.00 73.56 167 SER A CA 1
ATOM 1332 C C . SER A 1 167 ? -1.738 16.869 24.313 1.00 73.56 167 SER A C 1
ATOM 1334 O O . SER A 1 167 ? -0.831 17.695 24.294 1.00 73.56 167 SER A O 1
ATOM 1336 N N . SER A 1 168 ? -2.289 16.471 25.465 1.00 67.50 168 SER A N 1
ATOM 1337 C CA . SER A 1 168 ? -1.850 16.940 26.790 1.00 67.50 168 SER A CA 1
ATOM 1338 C C . SER A 1 168 ? -0.735 16.074 27.382 1.00 67.50 168 SER A C 1
ATOM 1340 O O . SER A 1 168 ? 0.215 16.607 27.953 1.00 67.50 168 SER A O 1
ATOM 1342 N N . THR A 1 169 ? -0.771 14.754 27.163 1.00 58.00 169 THR A N 1
ATOM 1343 C CA . THR A 1 169 ? 0.326 13.828 27.517 1.00 58.00 169 THR A CA 1
ATOM 1344 C C . THR A 1 169 ? 1.643 14.245 26.847 1.00 58.00 169 THR A C 1
ATOM 1346 O O . THR A 1 169 ? 2.718 14.124 27.433 1.00 58.00 169 THR A O 1
ATOM 1349 N N . ARG A 1 170 ? 1.540 14.846 25.654 1.00 52.94 170 ARG A N 1
ATOM 1350 C CA . ARG A 1 170 ? 2.615 15.492 24.881 1.00 52.94 170 ARG A CA 1
ATOM 1351 C C . ARG A 1 170 ? 3.403 16.562 25.649 1.00 52.94 170 ARG A C 1
ATOM 1353 O O . ARG A 1 170 ? 4.553 16.807 25.305 1.00 52.94 170 ARG A O 1
ATOM 1360 N N . GLN A 1 171 ? 2.819 17.193 26.672 1.00 48.81 171 GLN A N 1
ATOM 1361 C CA . GLN A 1 171 ? 3.485 18.242 27.457 1.00 48.81 171 GLN A CA 1
ATOM 1362 C C . GLN A 1 171 ? 4.323 17.694 28.625 1.00 48.81 171 GLN A C 1
ATOM 1364 O O . GLN A 1 171 ? 5.238 18.378 29.077 1.00 48.81 171 GLN A O 1
ATOM 1369 N N . LEU A 1 172 ? 4.067 16.468 29.103 1.00 45.72 172 LEU A N 1
ATOM 1370 C CA . LEU A 1 172 ? 4.748 15.924 30.289 1.00 45.72 172 LEU A CA 1
ATOM 1371 C C . LEU A 1 172 ? 6.068 15.203 29.957 1.00 45.72 172 LEU A C 1
ATOM 1373 O O . LEU A 1 172 ? 6.986 15.195 30.774 1.00 45.72 172 LEU A O 1
ATOM 1377 N N . SER A 1 173 ? 6.213 14.657 28.744 1.00 47.06 173 SER A N 1
ATOM 1378 C CA . SER A 1 173 ? 7.455 14.009 28.284 1.00 47.06 173 SER A CA 1
ATOM 1379 C C . SER A 1 173 ? 8.575 14.992 27.911 1.00 47.06 173 SER A C 1
ATOM 1381 O O . SER A 1 173 ? 9.687 14.568 27.627 1.00 47.06 173 SER A O 1
ATOM 1383 N N . SER A 1 174 ? 8.308 16.303 27.927 1.00 43.03 174 SER A N 1
ATOM 1384 C CA . SER A 1 174 ? 9.280 17.359 27.598 1.00 43.03 174 SER A CA 1
ATOM 1385 C C . SER A 1 174 ? 10.325 17.618 28.697 1.00 43.03 174 SER A C 1
ATOM 1387 O O . SER A 1 174 ? 11.249 18.396 28.473 1.00 43.03 174 SER A O 1
ATOM 1389 N N . VAL A 1 175 ? 10.178 17.038 29.895 1.00 45.91 175 VAL A N 1
ATOM 1390 C CA . VAL A 1 175 ? 11.006 17.398 31.066 1.00 45.91 175 VAL A CA 1
ATOM 1391 C C . VAL A 1 175 ? 12.263 16.520 31.207 1.00 45.91 175 VAL A C 1
ATOM 1393 O O . VAL A 1 175 ? 13.208 16.923 31.880 1.00 45.91 175 VAL A O 1
ATOM 1396 N N . TYR A 1 176 ? 12.335 15.366 30.531 1.00 42.28 176 TYR A N 1
ATOM 1397 C CA . TYR A 1 176 ? 13.461 14.429 30.646 1.00 42.28 176 TYR A CA 1
ATOM 1398 C C . TYR A 1 176 ? 13.780 13.712 29.324 1.00 42.28 176 TYR A C 1
ATOM 1400 O O . TYR A 1 176 ? 13.658 12.496 29.261 1.00 42.28 176 TYR A O 1
ATOM 1408 N N . ASP A 1 177 ? 14.181 14.422 28.266 1.00 36.75 177 ASP A N 1
ATOM 1409 C CA . ASP A 1 177 ? 14.941 13.772 27.183 1.00 36.75 177 ASP A CA 1
ATOM 1410 C C . ASP A 1 177 ? 15.681 14.801 26.315 1.00 36.75 177 ASP A C 1
ATOM 1412 O O . ASP A 1 177 ? 15.121 15.417 25.411 1.00 36.75 177 ASP A O 1
ATOM 1416 N N . ASN A 1 178 ? 16.965 15.012 26.614 1.00 40.78 178 ASN A N 1
ATOM 1417 C CA . ASN A 1 178 ? 17.885 15.817 25.800 1.00 40.78 178 ASN A CA 1
ATOM 1418 C C . ASN A 1 178 ? 18.702 14.923 24.847 1.00 40.78 178 ASN A C 1
ATOM 1420 O O . ASN A 1 178 ? 19.910 15.100 24.701 1.00 40.78 178 ASN A O 1
ATOM 1424 N N . PHE A 1 179 ? 18.037 13.957 24.210 1.00 40.88 179 PHE A N 1
ATOM 1425 C CA . PHE A 1 179 ? 18.532 13.191 23.066 1.00 40.88 179 PHE A CA 1
ATOM 1426 C C . PHE A 1 179 ? 17.342 12.980 22.105 1.00 40.88 179 PHE A C 1
ATOM 1428 O O . PHE A 1 179 ? 16.355 12.348 22.462 1.00 40.88 179 PHE A O 1
ATOM 1435 N N . ASP A 1 180 ? 17.395 13.589 20.916 1.00 42.44 180 ASP A N 1
ATOM 1436 C CA . ASP A 1 180 ? 16.456 13.415 19.787 1.00 42.44 180 ASP A CA 1
ATOM 1437 C C . ASP A 1 180 ? 14.941 13.615 20.075 1.00 42.44 180 ASP A C 1
ATOM 1439 O O . ASP A 1 180 ? 14.069 12.916 19.548 1.00 42.44 180 ASP A O 1
ATOM 1443 N N . GLY A 1 181 ? 14.617 14.627 20.889 1.00 40.09 181 GLY A N 1
ATOM 1444 C CA . GLY A 1 181 ? 13.309 14.897 21.513 1.00 40.09 181 GLY A CA 1
ATOM 1445 C C . GLY A 1 181 ? 12.089 15.246 20.635 1.00 40.09 181 GLY A C 1
ATOM 1446 O O . GLY A 1 181 ? 11.091 15.720 21.173 1.00 40.09 181 GLY A O 1
ATOM 1447 N N . GLU A 1 182 ? 12.093 15.005 19.319 1.00 44.34 182 GLU A N 1
ATOM 1448 C CA . GLU A 1 182 ? 10.913 15.242 18.453 1.00 44.34 182 GLU A CA 1
ATOM 1449 C C . GLU A 1 182 ? 10.096 13.957 18.162 1.00 44.34 182 GLU A C 1
ATOM 1451 O O . GLU A 1 182 ? 8.935 14.011 17.743 1.00 44.34 182 GLU A O 1
ATOM 1456 N N . HIS A 1 183 ? 10.656 12.772 18.441 1.00 49.25 183 HIS A N 1
ATOM 1457 C CA . HIS A 1 183 ? 10.129 11.491 17.941 1.00 49.25 183 HIS A CA 1
ATOM 1458 C C . HIS A 1 183 ? 9.273 10.655 18.908 1.00 49.25 183 HIS A C 1
ATOM 1460 O O . HIS A 1 183 ? 8.661 9.680 18.467 1.00 49.25 183 HIS A O 1
ATOM 1466 N N . VAL A 1 184 ? 9.207 10.984 20.201 1.00 49.03 184 VAL A N 1
ATOM 1467 C CA . VAL A 1 184 ? 8.560 10.101 21.197 1.00 49.03 184 VAL A CA 1
ATOM 1468 C C . VAL A 1 184 ? 7.043 10.325 21.287 1.00 49.03 184 VAL A C 1
ATOM 1470 O O . VAL A 1 184 ? 6.284 9.369 21.431 1.00 49.03 184 VAL A O 1
ATOM 1473 N N . SER A 1 185 ? 6.557 11.560 21.121 1.00 52.62 185 SER A N 1
ATOM 1474 C CA . SER A 1 185 ? 5.123 11.866 21.289 1.00 52.62 185 SER A CA 1
ATOM 1475 C C . SER A 1 185 ? 4.262 11.588 20.043 1.00 52.62 185 SER A C 1
ATOM 1477 O O . SER A 1 185 ? 3.045 11.460 20.138 1.00 52.62 185 SER A O 1
ATOM 1479 N N . THR A 1 186 ? 4.876 11.418 18.869 1.00 60.19 186 THR A N 1
ATOM 1480 C CA . THR A 1 186 ? 4.190 11.126 17.593 1.00 60.19 186 THR A CA 1
ATOM 1481 C C . THR A 1 186 ? 3.817 9.654 17.402 1.00 60.19 186 THR A C 1
ATOM 1483 O O . THR A 1 186 ? 3.243 9.294 16.379 1.00 60.19 186 THR A O 1
ATOM 1486 N N . ARG A 1 187 ? 4.143 8.795 18.372 1.00 77.25 187 ARG A N 1
ATOM 1487 C CA . ARG A 1 187 ? 4.011 7.337 18.259 1.00 77.25 187 ARG A CA 1
ATOM 1488 C C . ARG A 1 187 ? 2.789 6.764 18.973 1.00 77.25 187 ARG A C 1
ATOM 1490 O O . ARG A 1 187 ? 2.511 5.580 18.813 1.00 77.25 187 ARG A O 1
ATOM 1497 N N . CYS A 1 188 ? 2.061 7.568 19.747 1.00 86.19 188 CYS A N 1
ATOM 1498 C CA . CYS A 1 188 ? 0.784 7.158 20.329 1.00 86.19 188 CYS A CA 1
ATOM 1499 C C . CYS A 1 188 ? -0.359 7.574 19.396 1.00 86.19 188 CYS A C 1
ATOM 1501 O O . CYS A 1 188 ? -0.437 8.742 19.020 1.00 86.19 188 CYS A O 1
ATOM 1503 N N . VAL A 1 189 ? -1.218 6.629 19.015 1.00 89.81 189 VAL A N 1
ATOM 1504 C CA . VAL A 1 189 ? -2.330 6.849 18.075 1.00 89.81 189 VAL A CA 1
ATOM 1505 C C . VAL A 1 189 ? -3.656 6.406 18.680 1.00 89.81 189 VAL A C 1
ATOM 1507 O O . VAL A 1 189 ? -3.700 5.561 19.583 1.00 89.81 189 VAL A O 1
ATOM 1510 N N . LEU A 1 190 ? -4.760 6.953 18.174 1.00 89.81 190 LEU A N 1
ATOM 1511 C CA . LEU A 1 190 ? -6.083 6.517 18.598 1.00 89.81 190 LEU A CA 1
ATOM 1512 C C . LEU A 1 190 ? -6.369 5.056 18.186 1.00 89.81 190 LEU A C 1
ATOM 1514 O O . LEU A 1 190 ? -5.820 4.534 17.206 1.00 89.81 190 LEU A O 1
ATOM 1518 N N . PRO A 1 191 ? -7.264 4.376 18.920 1.00 90.69 191 PRO A N 1
ATOM 1519 C CA . PRO A 1 191 ? -7.803 3.086 18.509 1.00 90.69 191 PRO A CA 1
ATOM 1520 C C . PRO A 1 191 ? -8.587 3.204 17.202 1.00 90.69 191 PRO A C 1
ATOM 1522 O O . PRO A 1 191 ? -9.307 4.181 17.000 1.00 90.69 191 PRO A O 1
ATOM 1525 N N . LEU A 1 192 ? -8.541 2.162 16.364 1.00 91.25 192 LEU A N 1
ATOM 1526 C CA . LEU A 1 192 ? -9.189 2.153 15.046 1.00 91.25 192 LEU A CA 1
ATOM 1527 C C . LEU A 1 192 ? -10.676 2.538 15.090 1.00 91.25 192 LEU A C 1
ATOM 1529 O O . LEU A 1 192 ? -11.167 3.190 14.177 1.00 91.25 192 LEU A O 1
ATOM 1533 N N . LYS A 1 193 ? -11.395 2.179 16.162 1.00 89.06 193 LYS A N 1
ATOM 1534 C CA . LYS A 1 193 ? -12.814 2.533 16.324 1.00 89.06 193 LYS A CA 1
ATOM 1535 C C . LYS A 1 193 ? -13.067 4.047 16.344 1.00 89.06 193 LYS A C 1
ATOM 1537 O O . LYS A 1 193 ? -14.126 4.484 15.914 1.00 89.06 193 LYS A O 1
ATOM 1542 N N . LEU A 1 194 ? -12.125 4.822 16.880 1.00 86.62 194 LEU A N 1
ATOM 1543 C CA . LEU A 1 194 ? -12.227 6.278 17.001 1.00 86.62 194 LEU A CA 1
ATOM 1544 C C . LEU A 1 194 ? -11.454 7.018 15.907 1.00 86.62 194 LEU A C 1
ATOM 1546 O O . LEU A 1 194 ? -11.551 8.236 15.820 1.00 86.62 194 LEU A O 1
ATOM 1550 N N . MET A 1 195 ? -10.688 6.305 15.079 1.00 85.31 195 MET A N 1
ATOM 1551 C CA . MET A 1 195 ? -10.000 6.903 13.941 1.00 85.31 195 MET A CA 1
ATOM 1552 C C . MET A 1 195 ? -11.026 7.266 12.871 1.00 85.31 195 MET A C 1
ATOM 1554 O O . MET A 1 195 ? -11.522 6.396 12.165 1.00 85.31 195 MET A O 1
ATOM 1558 N N . LYS A 1 196 ? -11.361 8.549 12.742 1.00 80.38 196 LYS A N 1
ATOM 1559 C CA . LYS A 1 196 ? -12.199 9.037 11.642 1.00 80.38 196 LYS A CA 1
ATOM 1560 C C . LYS A 1 196 ? -11.345 9.654 10.552 1.00 80.38 196 LYS A C 1
ATOM 1562 O O . LYS A 1 196 ? -10.425 10.415 10.830 1.00 80.38 196 LYS A O 1
ATOM 1567 N N . GLN A 1 197 ? -11.738 9.425 9.302 1.00 72.19 197 GLN A N 1
ATOM 1568 C CA . GLN A 1 197 ? -11.096 10.047 8.138 1.00 72.19 197 GLN A CA 1
ATOM 1569 C C . GLN A 1 197 ? -11.179 11.583 8.153 1.00 72.19 197 GLN A C 1
ATOM 1571 O O . GLN A 1 197 ? -10.349 12.246 7.545 1.00 72.19 197 GLN A O 1
ATOM 1576 N N . SER A 1 198 ? -12.159 12.166 8.853 1.00 76.81 198 SER A N 1
ATOM 1577 C CA . SER A 1 198 ? -12.304 13.621 8.992 1.00 76.81 198 SER A CA 1
ATOM 1578 C C . SER A 1 198 ? -11.290 14.257 9.945 1.00 76.81 198 SER A C 1
ATOM 1580 O O . SER A 1 198 ? -11.117 15.475 9.927 1.00 76.81 198 SER A O 1
ATOM 1582 N N . ASN A 1 199 ? -10.652 13.469 10.813 1.00 85.06 199 ASN A N 1
ATOM 1583 C CA . ASN A 1 199 ? -9.682 13.971 11.776 1.00 85.06 199 ASN A CA 1
ATOM 1584 C C . ASN A 1 199 ? -8.290 14.007 11.131 1.00 85.06 199 ASN A C 1
ATOM 1586 O O . ASN A 1 199 ? -7.538 13.028 11.167 1.00 85.06 199 ASN A O 1
ATOM 1590 N N . GLN A 1 200 ? -7.971 15.140 10.500 1.00 84.94 200 GLN A N 1
ATOM 1591 C CA . GLN A 1 200 ? -6.727 15.301 9.745 1.00 84.94 200 GLN A CA 1
ATOM 1592 C C . GLN A 1 200 ? -5.485 15.199 10.639 1.00 84.94 200 GLN A C 1
ATOM 1594 O O . GLN A 1 200 ? -4.498 14.600 10.232 1.00 84.94 200 GLN A O 1
ATOM 1599 N N . GLU A 1 201 ? -5.533 15.724 11.868 1.00 85.06 201 GLU A N 1
ATOM 1600 C CA . GLU A 1 201 ? -4.370 15.718 12.764 1.00 85.06 201 GLU A CA 1
ATOM 1601 C C . GLU A 1 201 ? -3.958 14.286 13.139 1.00 85.06 201 GLU A C 1
ATOM 1603 O O . GLU A 1 201 ? -2.779 13.931 13.077 1.00 85.06 201 GLU A O 1
ATOM 1608 N N . GLU A 1 202 ? -4.931 13.446 13.490 1.00 85.38 202 GLU A N 1
ATOM 1609 C CA . GLU A 1 202 ? -4.682 12.041 13.823 1.00 85.38 202 GLU A CA 1
ATOM 1610 C C . GLU A 1 202 ? -4.341 11.213 12.581 1.00 85.38 202 GLU A C 1
ATOM 1612 O O . GLU A 1 202 ? -3.464 10.347 12.633 1.00 85.38 202 GLU A O 1
ATOM 1617 N N . SER A 1 203 ? -4.961 11.522 11.438 1.00 89.56 203 SER A N 1
ATOM 1618 C CA . SER A 1 203 ? -4.622 10.898 10.155 1.00 89.56 203 SER A CA 1
ATOM 1619 C C . SER A 1 203 ? -3.179 11.198 9.742 1.00 89.56 203 SER A C 1
ATOM 1621 O O . SER A 1 203 ? -2.473 10.288 9.318 1.00 89.56 203 SER A O 1
ATOM 1623 N N . ASP A 1 204 ? -2.699 12.428 9.935 1.00 90.12 204 ASP A N 1
ATOM 1624 C CA . ASP A 1 204 ? -1.319 12.821 9.631 1.00 90.12 204 ASP A CA 1
ATOM 1625 C C . ASP A 1 204 ? -0.310 12.139 10.567 1.00 90.12 204 ASP A C 1
ATOM 1627 O O . ASP A 1 204 ? 0.770 11.729 10.130 1.00 90.12 204 ASP A O 1
ATOM 1631 N N . LYS A 1 205 ? -0.646 11.988 11.858 1.00 89.44 205 LYS A N 1
ATOM 1632 C CA . LYS A 1 205 ? 0.172 11.226 12.822 1.00 89.44 205 LYS A CA 1
ATOM 1633 C C . LYS A 1 205 ? 0.285 9.766 12.393 1.00 89.44 205 LYS A C 1
ATOM 1635 O O . LYS A 1 205 ? 1.393 9.231 12.314 1.00 89.44 205 LYS A O 1
ATOM 1640 N N . LEU A 1 206 ? -0.845 9.144 12.064 1.00 92.44 206 LEU A N 1
ATOM 1641 C CA . LEU A 1 206 ? -0.877 7.755 11.627 1.00 92.44 206 LEU A CA 1
ATOM 1642 C C . LEU A 1 206 ? -0.164 7.566 10.282 1.00 92.44 206 LEU A C 1
ATOM 1644 O O . LEU A 1 206 ? 0.590 6.609 10.130 1.00 92.44 206 LEU A O 1
ATOM 1648 N N . PHE A 1 207 ? -0.319 8.498 9.339 1.00 94.38 207 PHE A N 1
ATOM 1649 C CA . PHE A 1 207 ? 0.405 8.480 8.071 1.00 94.38 207 PHE A CA 1
ATOM 1650 C C . PHE A 1 207 ? 1.917 8.509 8.294 1.00 94.38 207 PHE A C 1
ATOM 1652 O O . PHE A 1 207 ? 2.629 7.670 7.746 1.00 94.38 207 PHE A O 1
ATOM 1659 N N . LYS A 1 208 ? 2.422 9.412 9.146 1.00 92.62 208 LYS A N 1
ATOM 1660 C CA . LYS A 1 208 ? 3.855 9.464 9.485 1.00 92.62 208 LYS A CA 1
ATOM 1661 C C . LYS A 1 208 ? 4.346 8.131 10.046 1.00 92.62 208 LYS A C 1
ATOM 1663 O O . LYS A 1 208 ? 5.406 7.665 9.634 1.00 92.62 208 LYS A O 1
ATOM 1668 N N . LEU A 1 209 ? 3.555 7.501 10.916 1.00 92.81 209 LEU A N 1
ATOM 1669 C CA . LEU A 1 209 ? 3.868 6.200 11.506 1.00 92.81 209 LEU A CA 1
ATOM 1670 C C . LEU A 1 209 ? 3.866 5.065 10.463 1.00 92.81 209 LEU A C 1
ATOM 1672 O O . LEU A 1 209 ? 4.770 4.233 10.444 1.00 92.81 209 LEU A O 1
ATOM 1676 N N . PHE A 1 210 ? 2.871 5.029 9.575 1.00 95.31 210 PHE A N 1
ATOM 1677 C CA . PHE A 1 210 ? 2.675 3.934 8.618 1.00 95.31 210 PHE A CA 1
ATOM 1678 C C . PHE A 1 210 ? 3.486 4.084 7.331 1.00 95.31 210 PHE A C 1
ATOM 1680 O O . PHE A 1 210 ? 3.777 3.075 6.691 1.00 95.31 210 PHE A O 1
ATOM 1687 N N . SER A 1 211 ? 3.896 5.304 6.976 1.00 94.50 211 SER A N 1
ATOM 1688 C CA . SER A 1 211 ? 4.526 5.641 5.691 1.00 94.50 211 SER A CA 1
ATOM 1689 C C . SER A 1 211 ? 5.685 4.723 5.296 1.00 94.50 211 SER A C 1
ATOM 1691 O O . SER A 1 211 ? 5.847 4.424 4.118 1.00 94.50 211 SER A O 1
ATOM 1693 N N . ARG A 1 212 ? 6.477 4.240 6.263 1.00 94.69 212 ARG A N 1
ATOM 1694 C CA . ARG A 1 212 ? 7.625 3.343 6.030 1.00 94.69 212 ARG A CA 1
ATOM 1695 C C . ARG A 1 212 ? 7.508 1.978 6.718 1.00 94.69 212 ARG A C 1
ATOM 1697 O O . ARG A 1 212 ? 8.472 1.204 6.725 1.00 94.69 212 ARG A O 1
ATOM 1704 N N . CYS A 1 213 ? 6.339 1.650 7.270 1.00 96.31 213 CYS A N 1
ATOM 1705 C CA . CYS A 1 213 ? 6.090 0.360 7.914 1.00 96.31 213 CYS A CA 1
ATOM 1706 C C . CYS A 1 213 ? 6.035 -0.759 6.861 1.00 96.31 213 CYS A C 1
ATOM 1708 O O . CYS A 1 213 ? 5.252 -0.699 5.912 1.00 96.31 213 CYS A O 1
ATOM 1710 N N . ALA A 1 214 ? 6.885 -1.779 7.012 1.00 96.94 214 ALA A N 1
ATOM 1711 C CA . ALA A 1 214 ? 7.037 -2.847 6.022 1.00 96.94 214 ALA A CA 1
ATOM 1712 C C . ALA A 1 214 ? 5.756 -3.663 5.861 1.00 96.94 214 ALA A C 1
ATOM 1714 O O . ALA A 1 214 ? 5.377 -4.010 4.748 1.00 96.94 214 ALA A O 1
ATOM 1715 N N . GLU A 1 215 ? 5.084 -3.932 6.971 1.00 97.25 215 GLU A N 1
ATOM 1716 C CA . GLU A 1 215 ? 3.882 -4.742 7.062 1.00 97.25 215 GLU A CA 1
ATOM 1717 C C . GLU A 1 215 ? 2.692 -4.053 6.395 1.00 97.25 215 GLU A C 1
ATOM 1719 O O . GLU A 1 215 ? 1.921 -4.713 5.700 1.00 97.25 215 GLU A O 1
ATOM 1724 N N . VAL A 1 216 ? 2.569 -2.732 6.569 1.00 97.81 216 VAL A N 1
ATOM 1725 C CA . VAL A 1 216 ? 1.519 -1.926 5.929 1.00 97.81 216 VAL A CA 1
ATOM 1726 C C . VAL A 1 216 ? 1.755 -1.866 4.422 1.00 97.81 216 VAL A C 1
ATOM 1728 O O . VAL A 1 216 ? 0.843 -2.137 3.646 1.00 97.81 216 VAL A O 1
ATOM 1731 N N . ILE A 1 217 ? 2.991 -1.571 4.002 1.00 98.25 217 ILE A N 1
ATOM 1732 C CA . ILE A 1 217 ? 3.375 -1.547 2.584 1.00 98.25 217 ILE A CA 1
ATOM 1733 C C . ILE A 1 217 ? 3.130 -2.912 1.934 1.00 98.25 217 ILE A C 1
ATOM 1735 O O . ILE A 1 217 ? 2.563 -2.986 0.848 1.00 98.25 217 ILE A O 1
ATOM 1739 N N . HIS A 1 218 ? 3.538 -3.995 2.597 1.00 97.81 218 HIS A N 1
ATOM 1740 C CA . HIS A 1 218 ? 3.351 -5.350 2.093 1.00 97.81 218 HIS A CA 1
ATOM 1741 C C . HIS A 1 218 ? 1.869 -5.675 1.900 1.00 97.81 218 HIS A C 1
ATOM 1743 O O . HIS A 1 218 ? 1.488 -6.146 0.832 1.00 97.81 218 HIS A O 1
ATOM 1749 N N . TRP A 1 219 ? 1.030 -5.368 2.894 1.00 97.81 219 TRP A N 1
ATOM 1750 C CA . TRP A 1 219 ? -0.414 -5.553 2.779 1.00 97.81 219 TRP A CA 1
ATOM 1751 C C . TRP A 1 219 ? -1.005 -4.724 1.639 1.00 97.81 219 TRP A C 1
ATOM 1753 O O . TRP A 1 219 ? -1.737 -5.265 0.820 1.00 97.81 219 TRP A O 1
ATOM 1763 N N . TYR A 1 220 ? -0.641 -3.443 1.528 1.00 98.00 220 TYR A N 1
ATOM 1764 C CA . TYR A 1 220 ? -1.144 -2.572 0.464 1.00 98.00 220 TYR A CA 1
ATOM 1765 C C . TYR A 1 220 ? -0.808 -3.116 -0.927 1.00 98.00 220 TYR A C 1
ATOM 1767 O O . TYR A 1 220 ? -1.669 -3.201 -1.803 1.00 98.00 220 TYR A O 1
ATOM 1775 N N . LEU A 1 221 ? 0.437 -3.551 -1.118 1.00 97.62 221 LEU A N 1
ATOM 1776 C CA . LEU A 1 221 ? 0.873 -4.116 -2.386 1.00 97.62 221 LEU A CA 1
ATOM 1777 C C . LEU A 1 221 ? 0.170 -5.440 -2.708 1.00 97.62 221 LEU A C 1
ATOM 1779 O O . LEU A 1 221 ? -0.278 -5.628 -3.837 1.00 97.62 221 LEU A O 1
ATOM 1783 N N . CYS A 1 222 ? 0.053 -6.348 -1.738 1.00 96.19 222 CYS A N 1
ATOM 1784 C CA . CYS A 1 222 ? -0.495 -7.686 -1.961 1.00 96.19 222 CYS A CA 1
ATOM 1785 C C . CYS A 1 222 ? -2.026 -7.739 -2.016 1.00 96.19 222 CYS A C 1
ATOM 1787 O O . CYS A 1 222 ? -2.554 -8.554 -2.765 1.00 96.19 222 CYS A O 1
ATOM 1789 N N . GLU A 1 223 ? -2.729 -6.893 -1.265 1.00 94.88 223 GLU A N 1
ATOM 1790 C CA . GLU A 1 223 ? -4.194 -6.936 -1.157 1.00 94.88 223 GLU A CA 1
ATOM 1791 C C . GLU A 1 223 ? -4.891 -5.922 -2.071 1.00 94.88 223 GLU A C 1
ATOM 1793 O O . GLU A 1 223 ? -6.009 -6.183 -2.514 1.00 94.88 223 GLU A O 1
ATOM 1798 N N . ALA A 1 224 ? -4.241 -4.796 -2.393 1.00 94.00 224 ALA A N 1
ATOM 1799 C CA . ALA A 1 224 ? -4.816 -3.763 -3.256 1.00 94.00 224 ALA A CA 1
ATOM 1800 C C . ALA A 1 224 ? -4.101 -3.682 -4.613 1.00 94.00 224 ALA A C 1
ATOM 1802 O O . ALA A 1 224 ? -4.699 -3.963 -5.653 1.00 94.00 224 ALA A O 1
ATOM 1803 N N . VAL A 1 225 ? -2.807 -3.345 -4.626 1.00 95.50 225 VAL A N 1
ATOM 1804 C CA . VAL A 1 225 ? -2.123 -2.945 -5.868 1.00 95.50 225 VAL A CA 1
ATOM 1805 C C . VAL A 1 225 ? -1.945 -4.109 -6.850 1.00 95.50 225 VAL A C 1
ATOM 1807 O O . VAL A 1 225 ? -2.399 -4.042 -7.992 1.00 95.50 225 VAL A O 1
ATOM 1810 N N . PHE A 1 226 ? -1.285 -5.198 -6.459 1.00 95.25 226 PHE A N 1
ATOM 1811 C CA . PHE A 1 226 ? -0.982 -6.284 -7.397 1.00 95.25 226 PHE A CA 1
ATOM 1812 C C . PHE A 1 226 ? -2.235 -7.010 -7.921 1.00 95.25 226 PHE A C 1
ATOM 1814 O O . PHE A 1 226 ? -2.314 -7.217 -9.137 1.00 95.25 226 PHE A O 1
ATOM 1821 N N . PRO A 1 227 ? -3.251 -7.342 -7.097 1.00 93.88 227 PRO A N 1
ATOM 1822 C CA . PRO A 1 227 ? -4.469 -7.984 -7.596 1.00 93.88 227 PRO A CA 1
ATOM 1823 C C . PRO A 1 227 ? -5.277 -7.116 -8.570 1.00 93.88 227 PRO A C 1
ATOM 1825 O O . PRO A 1 227 ? -5.948 -7.637 -9.469 1.00 93.88 227 PRO A O 1
ATOM 1828 N N . GLU A 1 228 ? -5.251 -5.793 -8.400 1.00 92.06 228 GLU A N 1
ATOM 1829 C CA . GLU A 1 228 ? -5.985 -4.876 -9.269 1.00 92.06 228 GLU A CA 1
ATOM 1830 C C . GLU A 1 228 ? -5.220 -4.579 -10.565 1.00 92.06 228 GLU A C 1
ATOM 1832 O O . GLU A 1 228 ? -5.800 -4.668 -11.650 1.00 92.06 228 GLU A O 1
ATOM 1837 N N . TYR A 1 229 ? -3.917 -4.299 -10.472 1.00 90.69 229 TYR A N 1
ATOM 1838 C CA . TYR A 1 229 ? -3.144 -3.714 -11.573 1.00 90.69 229 TYR A CA 1
ATOM 1839 C C . TYR A 1 229 ? -2.192 -4.684 -12.280 1.00 90.69 229 TYR A C 1
ATOM 1841 O O . TYR A 1 229 ? -1.688 -4.354 -13.351 1.00 90.69 229 TYR A O 1
ATOM 1849 N N . MET A 1 230 ? -1.961 -5.884 -11.738 1.00 85.75 230 MET A N 1
ATOM 1850 C CA . MET A 1 230 ? -1.042 -6.879 -12.317 1.00 85.75 230 MET A CA 1
ATOM 1851 C C . MET A 1 230 ? -1.739 -8.170 -12.757 1.00 85.75 230 MET A C 1
ATOM 1853 O O . MET A 1 230 ? -1.143 -9.248 -12.770 1.00 85.75 230 MET A O 1
ATOM 1857 N N . ARG A 1 231 ? -3.017 -8.081 -13.142 1.00 72.88 231 ARG A N 1
ATOM 1858 C CA . ARG A 1 231 ? -3.801 -9.248 -13.564 1.00 72.88 231 ARG A CA 1
ATOM 1859 C C . ARG A 1 231 ? -3.174 -9.931 -14.778 1.00 72.88 231 ARG A C 1
ATOM 1861 O O . ARG A 1 231 ? -2.961 -9.315 -15.822 1.00 72.88 231 ARG A O 1
ATOM 1868 N N . HIS A 1 232 ? -2.933 -11.232 -14.648 1.00 64.56 232 HIS A N 1
ATOM 1869 C CA . HIS A 1 232 ? -2.454 -12.066 -15.740 1.00 64.56 232 HIS A CA 1
ATOM 1870 C C . HIS A 1 232 ? -3.522 -12.159 -16.839 1.00 64.56 232 HIS A C 1
ATOM 1872 O O . HIS A 1 232 ? -4.596 -12.724 -16.634 1.00 64.56 232 HIS A O 1
ATOM 1878 N N . GLN A 1 233 ? -3.225 -11.624 -18.020 1.00 57.66 233 GLN A N 1
ATOM 1879 C CA . GLN A 1 233 ? -4.016 -11.872 -19.222 1.00 57.66 233 GLN A CA 1
ATOM 1880 C C . GLN A 1 233 ? -3.446 -13.102 -19.935 1.00 57.66 233 GLN A C 1
ATOM 1882 O O . GLN A 1 233 ? -2.263 -13.131 -20.267 1.00 57.66 233 GLN A O 1
ATOM 1887 N N . HIS A 1 234 ? -4.281 -14.120 -20.175 1.00 50.56 234 HIS A N 1
ATOM 1888 C CA . HIS A 1 234 ? -3.876 -15.358 -20.860 1.00 50.56 234 HIS A CA 1
ATOM 1889 C C . HIS A 1 234 ? -3.390 -15.133 -22.302 1.00 50.56 234 HIS A C 1
ATOM 1891 O O . HIS A 1 234 ? -2.616 -15.934 -22.816 1.00 50.56 234 HIS A O 1
ATOM 1897 N N . SER A 1 235 ? -3.808 -14.040 -22.941 1.00 43.28 235 SER A N 1
ATOM 1898 C CA . SER A 1 235 ? -3.341 -13.612 -24.258 1.00 43.28 235 SER A CA 1
ATOM 1899 C C . SER A 1 235 ? -2.646 -12.257 -24.136 1.00 43.28 235 SER A C 1
ATOM 1901 O O . SER A 1 235 ? -3.309 -11.223 -24.052 1.00 43.28 235 SER A O 1
ATOM 1903 N N . LYS A 1 236 ? -1.311 -12.243 -24.134 1.00 52.84 236 LYS A N 1
ATOM 1904 C CA . LYS A 1 236 ? -0.551 -11.006 -24.340 1.00 52.84 236 LYS A CA 1
ATOM 1905 C C . LYS A 1 236 ? -0.360 -10.805 -25.841 1.00 52.84 236 LYS A C 1
ATOM 1907 O O . LYS A 1 236 ? 0.378 -11.556 -26.471 1.00 52.84 236 LYS A O 1
ATOM 1912 N N . LEU A 1 237 ? -1.011 -9.793 -26.412 1.00 50.53 237 LEU A N 1
ATOM 1913 C CA . LEU A 1 237 ? -0.637 -9.267 -27.725 1.00 50.53 237 LEU A CA 1
ATOM 1914 C C . LEU A 1 237 ? 0.708 -8.552 -27.551 1.00 50.53 237 LEU A C 1
ATOM 1916 O O . LEU A 1 237 ? 0.758 -7.393 -27.152 1.00 50.53 237 LEU A O 1
ATOM 1920 N N . SER A 1 238 ? 1.810 -9.269 -27.753 1.00 53.03 238 SER A N 1
ATOM 1921 C CA . SER A 1 238 ? 3.147 -8.681 -27.705 1.00 53.03 238 SER A CA 1
ATOM 1922 C C . SER A 1 238 ? 3.427 -7.966 -29.026 1.00 53.03 238 SER A C 1
ATOM 1924 O O . SER A 1 238 ? 4.064 -8.531 -29.907 1.00 53.03 238 SER A O 1
ATOM 1926 N N . ALA A 1 239 ? 2.948 -6.731 -29.172 1.00 44.72 239 ALA A N 1
ATOM 1927 C CA . ALA A 1 239 ? 3.417 -5.847 -30.233 1.00 44.72 239 ALA A CA 1
ATOM 1928 C C . ALA A 1 239 ? 4.763 -5.250 -29.799 1.00 44.72 239 ALA A C 1
ATOM 1930 O O . ALA A 1 239 ? 4.832 -4.456 -28.859 1.00 44.72 239 ALA A O 1
ATOM 1931 N N . SER A 1 240 ? 5.852 -5.664 -30.448 1.00 48.06 240 SER A N 1
ATOM 1932 C CA . SER A 1 240 ? 7.139 -4.985 -30.297 1.00 48.06 240 SER A CA 1
ATOM 1933 C C . SER A 1 240 ? 7.013 -3.579 -30.884 1.00 48.06 240 SER A C 1
ATOM 1935 O O . SER A 1 240 ? 6.483 -3.416 -31.982 1.00 48.06 240 SER A O 1
ATOM 1937 N N . GLY A 1 241 ? 7.535 -2.557 -30.197 1.00 50.09 241 GLY A N 1
ATOM 1938 C CA . GLY A 1 241 ? 7.544 -1.167 -30.682 1.00 50.09 241 GLY A CA 1
ATOM 1939 C C . GLY A 1 241 ? 8.264 -0.958 -32.026 1.00 50.09 241 GLY A C 1
ATOM 1940 O O . GLY A 1 241 ? 8.221 0.138 -32.573 1.00 50.09 241 GLY A O 1
ATOM 1941 N N . GLN A 1 242 ? 8.896 -2.000 -32.578 1.00 52.47 242 GLN A N 1
ATOM 1942 C CA . GLN A 1 242 ? 9.448 -2.030 -33.933 1.00 52.47 242 GLN A CA 1
ATOM 1943 C C . GLN A 1 242 ? 8.394 -2.204 -35.042 1.00 52.47 242 GLN A C 1
ATOM 1945 O O . GLN A 1 242 ? 8.654 -1.782 -36.165 1.00 52.47 242 GLN A O 1
ATOM 1950 N N . GLU A 1 243 ? 7.216 -2.778 -34.769 1.00 46.16 243 GLU A N 1
ATOM 1951 C CA . GLU A 1 243 ? 6.207 -3.032 -35.818 1.00 46.16 243 GLU A CA 1
ATOM 1952 C C . GLU A 1 243 ? 5.355 -1.803 -36.170 1.00 46.16 243 GLU A C 1
ATOM 1954 O O . GLU A 1 243 ? 4.767 -1.745 -37.245 1.00 46.16 243 GLU A O 1
ATOM 1959 N N . LEU A 1 244 ? 5.319 -0.785 -35.306 1.00 48.47 244 LEU A N 1
ATOM 1960 C CA . LEU A 1 244 ? 4.532 0.438 -35.523 1.00 48.47 244 LEU A CA 1
ATOM 1961 C C . LEU A 1 244 ? 5.305 1.557 -36.248 1.00 48.47 244 LEU A C 1
ATOM 1963 O O . LEU A 1 244 ? 4.725 2.598 -36.542 1.00 48.47 244 LEU A O 1
ATOM 1967 N N . GLY A 1 245 ? 6.597 1.364 -36.539 1.00 48.88 245 GLY A N 1
ATOM 1968 C CA . GLY A 1 245 ? 7.481 2.401 -37.097 1.00 48.88 245 GLY A CA 1
ATOM 1969 C C . GLY A 1 245 ? 7.984 2.157 -38.523 1.00 48.88 245 GLY A C 1
ATOM 1970 O O . GLY A 1 245 ? 8.919 2.829 -38.945 1.00 48.88 245 GLY A O 1
ATOM 1971 N N . GLY A 1 246 ? 7.425 1.186 -39.251 1.00 50.91 246 GLY A N 1
ATOM 1972 C CA . GLY A 1 246 ? 8.005 0.669 -40.495 1.00 50.91 246 GLY A CA 1
ATOM 1973 C C . GLY A 1 246 ? 7.134 0.785 -41.744 1.00 50.91 246 GLY A C 1
ATOM 1974 O O . GLY A 1 246 ? 7.082 -0.172 -42.505 1.00 50.91 246 GLY A O 1
ATOM 1975 N N . SER A 1 247 ? 6.454 1.911 -41.977 1.00 48.34 247 SER A N 1
ATOM 1976 C CA . SER A 1 247 ? 6.061 2.307 -43.341 1.00 48.34 247 SER A CA 1
ATOM 1977 C C . SER A 1 247 ? 5.783 3.812 -43.433 1.00 48.34 247 SER A C 1
ATOM 1979 O O . SER A 1 247 ? 4.640 4.258 -43.311 1.00 48.34 247 SER A O 1
ATOM 1981 N N . MET A 1 248 ? 6.833 4.595 -43.664 1.00 40.94 248 MET A N 1
ATOM 1982 C CA . MET A 1 248 ? 6.777 5.801 -44.494 1.00 40.94 248 MET A CA 1
ATOM 1983 C C . MET A 1 248 ? 8.068 5.900 -45.293 1.00 40.94 248 MET A C 1
ATOM 1985 O O . MET A 1 248 ? 9.133 5.607 -44.705 1.00 40.94 248 MET A O 1
#

pLDDT: mean 83.63, std 16.86, range [36.75, 98.25]

Organism: Neobodo designis (NCBI:txid312471)